Protein AF-A0A6M5Z521-F1 (afdb_monomer)

Secondary structure (DSSP, 8-state):
--S-SSSSSSS------------SSSSS--PPP-----GGGTTB-SSTTEEEEEGGGEEE-TT-S-----HHHHHHHHHHHHHH---SPEEEEEETTTTEEEEEE-HHHHHHHHHHT-SEEEEEEE-SPPPHHHHHHHHHHHHHTSTT--HHHHHHHHHHHHHHHT--HHHHHHHTT--HHHHHHHHHHTTS-HHHHHHHHTTSS-HHHHHHHTTSSSHHHHHHHHHHHHHHT--HHHHHHHHHHHHHHHHHHHHTT-EEEEEE-TTS-EEEEEESS---HHHHHHHHHHHHHHHHHHHHTT--GGGHHHHHHHHHHHHHHHHHHHTT--

Sequence (330 aa):
MSGASKLFHRVGGKISESIGGGGVQELLTTPAPAQAVTGSMVGRGRNRHAGTIDIAMVVPDPDQPRKEFTEEALNRLAESLKKRGQMQNVRVRWSAELQKWVLISGERRYRAALRAGLKTLNCEFIERELSEVEKLEDMLVENCLREDLNAVELAESYEKLIRLRGCTAKELAASLDVSPSAVTKALGLLKLPEDLRAAVAIGELPRITAYEISRLEGEDSQREMAERVKQEGLTNTQIAEAVQETRGRRNHAASKTGRRLACSLASGSSVTVAGKEELTLDAFIGALGEVLKVAKKAKADGRTLEDLPGMLKSKDKTKESRKAVTENAA

Radius of 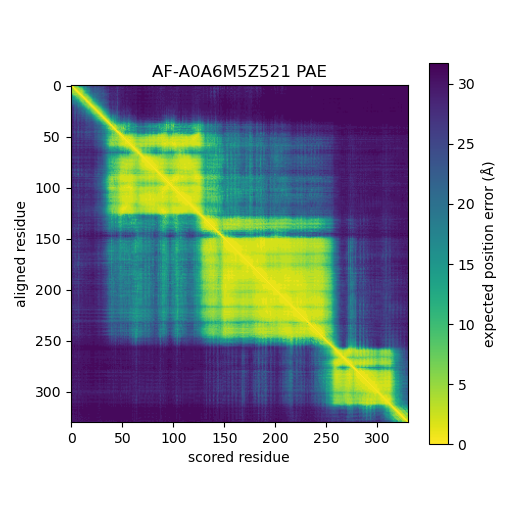gyration: 36.83 Å; Cα contacts (8 Å, |Δi|>4): 307; chains: 1; bounding box: 93×72×100 Å

Solvent-accessible surface area (backbone atoms only — not comparable to full-atom values): 19806 Å² total; per-residue (Å²): 136,78,94,76,88,81,77,89,84,78,89,84,87,84,79,95,81,77,91,76,88,84,79,94,84,80,87,86,85,71,83,71,76,81,71,77,78,49,77,84,52,66,40,53,49,98,45,80,49,38,30,49,34,53,45,88,46,50,41,81,49,90,83,55,87,80,82,84,74,58,66,69,62,38,50,54,48,11,52,46,36,67,75,69,45,82,87,69,63,30,36,29,30,71,35,81,88,76,72,30,30,35,40,76,43,49,63,68,55,55,55,13,34,59,74,46,66,50,65,59,39,54,31,32,48,44,93,61,85,70,48,74,66,53,49,52,48,52,51,48,54,59,36,71,77,36,99,76,65,42,59,54,62,53,17,53,51,51,52,50,49,31,64,76,68,72,48,50,66,59,57,50,14,61,76,68,76,44,57,47,64,57,49,52,43,30,50,30,41,74,66,39,51,70,69,59,40,51,34,35,50,76,59,78,36,51,71,69,59,45,30,49,41,32,72,51,78,57,62,67,58,28,53,53,51,53,50,47,39,70,74,69,66,59,49,73,67,56,48,49,49,53,47,49,50,56,52,49,52,49,52,52,58,63,53,61,70,33,52,70,52,74,46,77,44,96,86,75,50,71,51,74,52,71,40,72,56,87,81,42,72,66,57,52,51,50,56,51,49,52,52,50,54,52,51,55,48,36,56,74,72,72,51,60,81,83,54,48,66,60,64,58,57,58,58,54,62,61,53,57,61,54,50,66,62,59,70,75,74,116

Mean predicted aligned error: 19.95 Å

Nearest PDB structures (foldseek):
  7nfu-assembly1_A  TM=8.263E-01  e=1.155E-12  Geobacillus thermoleovorans CCB_US3_UF5
  7nfu-assembly2_B  TM=8.240E-01  e=2.031E-12  Geobacillus thermoleovorans CCB_US3_UF5
  7bnr-assembly1_A  TM=4.766E-01  e=9.289E-15  Myxococcus xanthus DK 1622
  7o0n-assembly1_B  TM=4.781E-01  e=5.597E-14  Myxococcus xanthus DK 1622
  7ng0-assembly1_A-2  TM=4.940E-01  e=1.493E-12  Geobacillus thermoleovorans CCB_US3_UF5

Foldseek 3Di:
DDDDPPDPPPDDDDDDDDPPDDDPDPDPDDDDPPDPCQLLNAQQDVDSFKGKHFLVLEDEDPPDPDPDDDPVVLQVLLVVCLVPNDPDAWEWEQDPVVSGTYTLDDVSNSSSCVVNVPRMGIYGYDDDDDDPLRSLLVVLLVVVVPPDDQLQVNLVSLVVNCVVVVDDLCVVCVVSVHDSVSNVLSVLLVLAPPVLNVCSRVPVQPSLLSSLLSLDPDRVSSVVLSVCCVVVVDDSVVSNVVSVVNVVVVVVVVVLQWDKDWDQDPVRDIDIDIDRDPDDPVNVVVVVVLLVVQVVVCVVVVHDPVCSVVSSVVVVVVVVVVVVVVVVPD

Organism: NCBI:txid2774151

InterPro domains:
  IPR003115 ParB-like, N-terminal domain [PF02195] (51-143)
  IPR003115 ParB-like, N-terminal domain [SM00470] (51-144)
  IPR004437 ParB/RepB/Spo0J partition protein [TIGR00180] (52-227)
  IPR036086 ParB/Sulfiredoxin superfamily [SSF110849] (53-146)
  IPR041468 ParB/Spo0J, HTH domain [PF17762] (147-246)
  IPR050336 Chromosome-partitioning and nucleoid occlusion protein [PTHR33375] (48-272)

Structure (mmCIF, N/CA/C/O backbone):
data_AF-A0A6M5Z521-F1
#
_entry.id   AF-A0A6M5Z521-F1
#
loop_
_atom_site.group_PDB
_atom_site.id
_atom_site.type_symbol
_atom_site.label_atom_id
_atom_site.label_alt_id
_atom_site.label_comp_id
_atom_site.label_asym_id
_atom_site.label_entity_id
_atom_site.label_seq_id
_atom_site.pdbx_PDB_ins_code
_atom_site.Cartn_x
_atom_site.Cartn_y
_atom_site.Cartn_z
_atom_site.occupancy
_atom_site.B_iso_or_equiv
_atom_site.auth_seq_id
_atom_site.auth_comp_id
_atom_site.auth_asym_id
_atom_site.auth_atom_id
_atom_site.pdbx_PDB_model_num
ATOM 1 N N . MET A 1 1 ? 22.223 48.590 -15.124 1.00 39.50 1 MET A N 1
ATOM 2 C CA . MET A 1 1 ? 22.516 47.197 -15.526 1.00 39.50 1 MET A CA 1
ATOM 3 C C . MET A 1 1 ? 22.940 46.407 -14.301 1.00 39.50 1 MET A C 1
ATOM 5 O O . MET A 1 1 ? 23.699 46.913 -13.486 1.00 39.50 1 MET A O 1
ATOM 9 N N . SER A 1 2 ? 22.315 45.244 -14.133 1.00 36.81 2 SER A N 1
ATOM 10 C CA . SER A 1 2 ? 22.169 44.483 -12.891 1.00 36.81 2 SER A CA 1
ATOM 11 C C . SER A 1 2 ? 23.414 43.670 -12.516 1.00 36.81 2 SER A C 1
ATOM 13 O O . SER A 1 2 ? 23.972 42.984 -13.365 1.00 36.81 2 SER A O 1
ATOM 15 N N . GLY A 1 3 ? 23.819 43.756 -11.243 1.00 37.50 3 GLY A N 1
ATOM 16 C CA . GLY A 1 3 ? 24.023 42.644 -10.293 1.00 37.50 3 GLY A CA 1
ATOM 17 C C . GLY A 1 3 ? 24.919 41.431 -10.595 1.00 37.50 3 GLY A C 1
ATOM 18 O O . GLY A 1 3 ? 25.266 40.730 -9.651 1.00 37.50 3 GLY A O 1
ATOM 19 N N . ALA A 1 4 ? 25.332 41.159 -11.832 1.00 35.94 4 ALA A N 1
ATOM 20 C CA . ALA A 1 4 ? 25.938 39.876 -12.214 1.00 35.94 4 ALA A CA 1
ATOM 21 C C . ALA A 1 4 ? 27.469 39.912 -12.414 1.00 35.94 4 ALA A C 1
ATOM 23 O O . ALA A 1 4 ? 28.066 38.904 -12.773 1.00 35.94 4 ALA A O 1
ATOM 24 N N . SER A 1 5 ? 28.132 41.045 -12.151 1.00 36.66 5 SER A N 1
ATOM 25 C CA . SER A 1 5 ? 29.567 41.234 -12.439 1.00 36.66 5 SER A CA 1
ATOM 26 C C . SER A 1 5 ? 30.501 41.116 -11.218 1.00 36.66 5 SER A C 1
ATOM 28 O O . SER A 1 5 ? 31.639 41.576 -11.277 1.00 36.66 5 SER A O 1
ATOM 30 N N . LYS A 1 6 ? 30.052 40.530 -10.093 1.00 40.06 6 LYS A N 1
ATOM 31 C CA . LYS A 1 6 ? 30.804 40.527 -8.812 1.00 40.06 6 LYS A CA 1
ATOM 32 C C . LYS A 1 6 ? 31.194 39.166 -8.215 1.00 40.06 6 LYS A C 1
ATOM 34 O O . LYS A 1 6 ? 31.612 39.131 -7.063 1.00 40.06 6 LYS A O 1
ATOM 39 N N . LEU A 1 7 ? 31.152 38.060 -8.961 1.00 32.25 7 LEU A N 1
ATOM 40 C CA . LEU A 1 7 ? 31.540 36.741 -8.414 1.00 32.25 7 LEU A CA 1
ATOM 41 C C . LEU A 1 7 ? 32.640 35.988 -9.182 1.00 32.25 7 LEU A C 1
ATOM 43 O O . LEU A 1 7 ? 33.002 34.891 -8.779 1.00 32.25 7 LEU A O 1
ATOM 47 N N . PHE A 1 8 ? 33.255 36.601 -10.199 1.00 32.66 8 PHE A N 1
ATOM 48 C CA . PHE A 1 8 ? 34.362 35.997 -10.965 1.00 32.66 8 PHE A CA 1
ATOM 49 C C . PHE A 1 8 ? 35.779 36.420 -10.526 1.00 32.66 8 PHE A C 1
ATOM 51 O O . PHE A 1 8 ? 36.755 36.023 -11.151 1.00 32.66 8 PHE A O 1
ATOM 58 N N . HIS A 1 9 ? 35.929 37.177 -9.434 1.00 38.94 9 HIS A N 1
ATOM 59 C CA . HIS A 1 9 ? 37.230 37.704 -8.988 1.00 38.94 9 HIS A CA 1
ATOM 60 C C . HIS A 1 9 ? 37.509 37.436 -7.503 1.00 38.94 9 HIS A C 1
ATOM 62 O O . HIS A 1 9 ? 37.644 38.367 -6.719 1.00 38.94 9 HIS A O 1
ATOM 68 N N . ARG A 1 10 ? 37.551 36.158 -7.103 1.00 36.94 10 ARG A N 1
ATOM 69 C CA . ARG A 1 10 ? 38.113 35.648 -5.830 1.00 36.94 10 ARG A CA 1
ATOM 70 C C . ARG A 1 10 ? 37.945 34.124 -5.865 1.00 36.94 10 ARG A C 1
ATOM 72 O O . ARG A 1 10 ? 36.906 33.627 -5.468 1.00 36.94 10 ARG A O 1
ATOM 79 N N . VAL A 1 11 ? 38.803 33.336 -6.500 1.00 33.34 11 VAL A N 1
ATOM 80 C CA . VAL A 1 11 ? 40.144 32.978 -6.033 1.00 33.34 11 VAL A CA 1
ATOM 81 C C . VAL A 1 11 ? 40.913 32.453 -7.251 1.00 33.34 11 VAL A C 1
ATOM 83 O O . VAL A 1 11 ? 40.848 31.279 -7.595 1.00 33.34 11 VAL A O 1
ATOM 86 N N . GLY A 1 12 ? 41.611 33.354 -7.932 1.00 35.47 12 GLY A N 1
ATOM 87 C CA . GLY A 1 12 ? 42.725 33.028 -8.809 1.00 35.47 12 GLY A CA 1
ATOM 88 C C . GLY A 1 12 ? 43.934 33.757 -8.247 1.00 35.47 12 GLY A C 1
ATOM 89 O O . GLY A 1 12 ? 43.903 34.980 -8.131 1.00 35.47 12 GLY A O 1
ATOM 90 N N . GLY A 1 13 ? 44.956 33.007 -7.845 1.00 31.66 13 GLY A N 1
ATOM 91 C CA . GLY A 1 13 ? 46.233 33.566 -7.423 1.00 31.66 13 GLY A CA 1
ATOM 92 C C . GLY A 1 13 ? 46.708 33.021 -6.089 1.00 31.66 13 GLY A C 1
ATOM 93 O O . GLY A 1 13 ? 46.514 33.654 -5.055 1.00 31.66 13 GLY A O 1
ATOM 94 N N . LYS A 1 14 ? 47.392 31.878 -6.138 1.00 33.78 14 LYS A N 1
ATOM 95 C CA . LYS A 1 14 ? 48.697 31.730 -5.496 1.00 33.78 14 LYS A CA 1
ATOM 96 C C . LYS A 1 14 ? 49.444 30.543 -6.113 1.00 33.78 14 LYS A C 1
ATOM 98 O O . LYS A 1 14 ? 48.929 29.435 -6.165 1.00 33.78 14 LYS A O 1
ATOM 103 N N . ILE A 1 15 ? 50.663 30.871 -6.536 1.00 34.47 15 ILE A N 1
ATOM 104 C CA . ILE A 1 15 ? 51.882 30.059 -6.600 1.00 34.47 15 ILE A CA 1
ATOM 105 C C . ILE A 1 15 ? 52.029 29.010 -7.711 1.00 34.47 15 ILE A C 1
ATOM 107 O O . ILE A 1 15 ? 51.898 27.806 -7.538 1.00 34.47 15 ILE A O 1
ATOM 111 N N . SER A 1 16 ? 52.464 29.530 -8.857 1.00 34.66 16 SER A N 1
ATOM 112 C CA . SER A 1 16 ? 53.566 28.969 -9.633 1.00 34.66 16 SER A CA 1
ATOM 113 C C . SER A 1 16 ? 54.848 28.885 -8.785 1.00 34.66 16 SER A C 1
ATOM 115 O O . SER A 1 16 ? 55.506 29.902 -8.588 1.00 34.66 16 SER A O 1
ATOM 117 N N . GLU A 1 17 ? 55.205 27.694 -8.311 1.00 36.66 17 GLU A N 1
ATOM 118 C CA . GLU A 1 17 ? 56.557 27.338 -7.848 1.00 36.66 17 GLU A CA 1
ATOM 119 C C . GLU A 1 17 ? 56.738 25.816 -7.960 1.00 36.66 17 GLU A C 1
ATOM 121 O O . GLU A 1 17 ? 56.425 25.057 -7.049 1.00 36.66 17 GLU A O 1
ATOM 126 N N . SER A 1 18 ? 57.169 25.359 -9.137 1.00 35.66 18 SER A N 1
ATOM 127 C CA . SER A 1 18 ? 58.005 24.162 -9.341 1.00 35.66 18 SER A CA 1
ATOM 128 C C . SER A 1 18 ? 58.073 23.864 -10.830 1.00 35.66 18 SER A C 1
ATOM 130 O O . SER A 1 18 ? 57.402 22.982 -11.362 1.00 35.66 18 SER A O 1
ATOM 132 N N . ILE A 1 19 ? 58.911 24.636 -11.516 1.00 38.84 19 ILE A N 1
ATOM 133 C CA . ILE A 1 19 ? 59.543 24.162 -12.739 1.00 38.84 19 ILE A CA 1
ATOM 134 C C . ILE A 1 19 ? 60.606 23.159 -12.282 1.00 38.84 19 ILE A C 1
ATOM 136 O O . ILE A 1 19 ? 61.678 23.543 -11.825 1.00 38.84 19 ILE A O 1
ATOM 140 N N . GLY A 1 20 ? 60.277 21.874 -12.368 1.00 32.50 20 GLY A N 1
ATOM 141 C CA . GLY A 1 20 ? 61.244 20.786 -12.434 1.00 32.50 20 GLY A CA 1
ATOM 142 C C . GLY A 1 20 ? 61.239 20.271 -13.864 1.00 32.50 20 GLY A C 1
ATOM 143 O O . GLY A 1 20 ? 60.346 19.522 -14.248 1.00 32.50 20 GLY A O 1
ATOM 144 N N . GLY A 1 21 ? 62.175 20.761 -14.675 1.00 40.53 21 GLY A N 1
ATOM 145 C CA . GLY A 1 21 ? 62.356 20.322 -16.051 1.00 40.53 21 GLY A CA 1
ATOM 146 C C . GLY A 1 21 ? 62.830 18.872 -16.123 1.00 40.53 21 GLY A C 1
ATOM 147 O O . GLY A 1 21 ? 63.694 18.454 -15.357 1.00 40.53 21 GLY A O 1
ATOM 148 N N . GLY A 1 22 ? 62.283 18.129 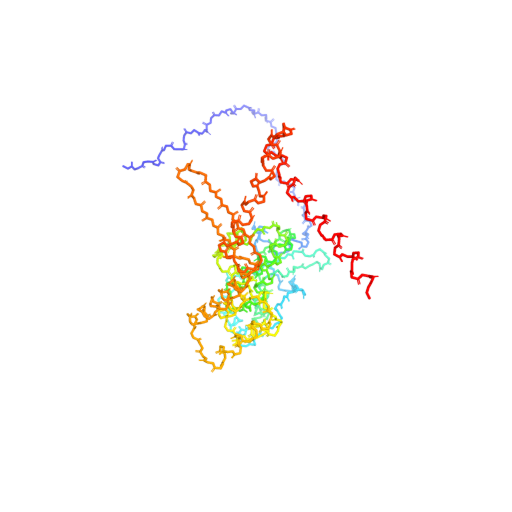-17.082 1.00 33.34 22 GLY A N 1
ATOM 149 C CA . GLY A 1 22 ? 62.764 16.804 -17.462 1.00 33.34 22 GLY A CA 1
ATOM 150 C C . GLY A 1 22 ? 61.655 15.943 -18.054 1.00 33.34 22 GLY A C 1
ATOM 151 O O . GLY A 1 22 ? 60.809 15.451 -17.320 1.00 33.34 22 GLY A O 1
ATOM 152 N N . GLY A 1 23 ? 61.679 15.743 -19.377 1.00 33.19 23 GLY A N 1
ATOM 153 C CA . GLY A 1 23 ? 60.946 14.647 -20.023 1.00 33.19 23 GLY A CA 1
ATOM 154 C C . GLY A 1 23 ? 59.744 15.038 -20.884 1.00 33.19 23 GLY A C 1
ATOM 155 O O . GLY A 1 23 ? 58.666 14.485 -20.712 1.00 33.19 23 GLY A O 1
ATOM 156 N N . VAL A 1 24 ? 59.913 15.943 -21.856 1.00 36.66 24 VAL A N 1
ATOM 157 C CA . VAL A 1 24 ? 58.880 16.203 -22.888 1.00 36.66 24 VAL A CA 1
ATOM 158 C C . VAL A 1 24 ? 59.031 15.312 -24.135 1.00 36.66 24 VAL A C 1
ATOM 160 O O . VAL A 1 24 ? 58.395 15.566 -25.150 1.00 36.66 24 VAL A O 1
ATOM 163 N N . GLN A 1 25 ? 59.830 14.241 -24.081 1.00 37.53 25 GLN A N 1
ATOM 164 C CA . GLN A 1 25 ? 60.112 13.391 -25.249 1.00 37.53 25 GLN A CA 1
ATOM 165 C C . GLN A 1 25 ? 59.785 11.902 -25.035 1.00 37.53 25 GLN A C 1
ATOM 167 O O . GLN A 1 25 ? 60.419 11.049 -25.643 1.00 37.53 25 GLN A O 1
ATOM 172 N N . GLU A 1 26 ? 58.796 11.563 -24.198 1.00 35.47 26 GLU A N 1
ATOM 173 C CA . GLU A 1 26 ? 58.400 10.154 -23.993 1.00 35.47 26 GLU A CA 1
ATOM 174 C C . GLU A 1 26 ? 56.893 9.958 -23.723 1.00 35.47 26 GLU A C 1
ATOM 176 O O . GLU A 1 26 ? 56.483 9.115 -22.936 1.00 35.47 26 GLU A O 1
ATOM 181 N N . LEU A 1 27 ? 56.030 10.746 -24.378 1.00 34.75 27 LEU A N 1
ATOM 182 C CA . LEU A 1 27 ? 54.564 10.639 -24.228 1.00 34.75 27 LEU A CA 1
ATOM 183 C C . LEU A 1 27 ? 53.801 10.364 -25.533 1.00 34.75 27 LEU A C 1
ATOM 185 O O . LEU A 1 27 ? 52.578 10.469 -25.560 1.00 34.75 27 LEU A O 1
ATOM 189 N N . LEU A 1 28 ? 54.489 9.989 -26.618 1.00 40.56 28 LEU A N 1
ATOM 190 C CA . LEU A 1 28 ? 53.844 9.780 -27.924 1.00 40.56 28 LEU A CA 1
ATOM 191 C C . LEU A 1 28 ? 53.962 8.376 -28.523 1.00 40.56 28 LEU A C 1
ATOM 193 O O . LEU A 1 28 ? 53.523 8.185 -29.652 1.00 40.56 28 LEU A O 1
ATOM 197 N N . THR A 1 29 ? 54.460 7.372 -27.794 1.00 43.16 29 THR A N 1
ATOM 198 C CA . THR A 1 29 ? 54.406 5.990 -28.306 1.00 43.16 29 THR A CA 1
ATOM 199 C C . THR A 1 29 ? 54.277 4.952 -27.197 1.00 43.16 29 THR A C 1
ATOM 201 O O . THR A 1 29 ? 55.198 4.202 -26.905 1.00 43.16 29 THR A O 1
ATOM 204 N N . THR A 1 30 ? 53.100 4.864 -26.589 1.00 35.53 30 THR A N 1
ATOM 205 C CA . THR A 1 30 ? 52.636 3.600 -26.006 1.00 35.53 30 THR A CA 1
ATOM 206 C C . THR A 1 30 ? 51.186 3.409 -26.436 1.00 35.53 30 THR A C 1
ATOM 208 O O . THR A 1 30 ? 50.348 4.253 -26.113 1.00 35.53 30 THR A O 1
ATOM 211 N N . PRO A 1 31 ? 50.840 2.351 -27.195 1.00 39.50 31 PRO A N 1
ATOM 212 C CA . PRO A 1 31 ? 49.442 1.976 -27.295 1.00 39.50 31 PRO A CA 1
ATOM 213 C C . PRO A 1 31 ? 48.991 1.641 -25.873 1.00 39.50 31 PRO A C 1
ATOM 215 O O . PRO A 1 31 ? 49.571 0.773 -25.218 1.00 39.50 31 PRO A O 1
ATOM 218 N N . ALA A 1 32 ? 47.996 2.379 -25.376 1.00 36.94 32 ALA A N 1
ATOM 219 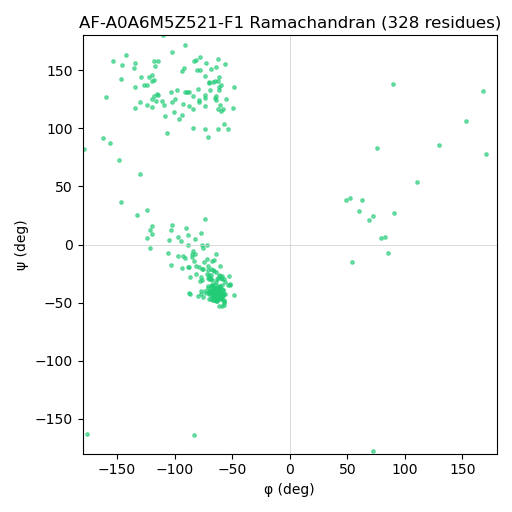C CA . ALA A 1 32 ? 47.323 2.035 -24.134 1.00 36.94 32 ALA A CA 1
ATOM 220 C C . ALA A 1 32 ? 46.954 0.544 -24.197 1.00 36.94 32 ALA A C 1
ATOM 222 O O . ALA A 1 32 ? 46.482 0.097 -25.251 1.00 36.94 32 ALA A O 1
ATOM 223 N N . PRO A 1 33 ? 47.178 -0.240 -23.128 1.00 36.84 33 PRO A N 1
ATOM 224 C CA . PRO A 1 33 ? 46.787 -1.638 -23.138 1.00 36.84 33 PRO A CA 1
ATOM 225 C C . PRO A 1 33 ? 45.300 -1.676 -23.471 1.00 36.84 33 PRO A C 1
ATOM 227 O O . PRO A 1 33 ? 44.510 -0.978 -22.830 1.00 36.84 33 PRO A O 1
ATOM 230 N N . ALA A 1 34 ? 44.938 -2.425 -24.514 1.00 41.53 34 ALA A N 1
ATOM 231 C CA . ALA A 1 34 ? 43.554 -2.703 -24.847 1.00 41.53 34 ALA A CA 1
ATOM 232 C C . ALA A 1 34 ? 42.900 -3.268 -23.585 1.00 41.53 34 ALA A C 1
ATOM 234 O O . ALA A 1 34 ? 43.119 -4.424 -23.223 1.00 41.53 34 ALA A O 1
ATOM 235 N N . GLN A 1 35 ? 42.178 -2.414 -22.857 1.00 40.41 35 GLN A N 1
ATOM 236 C CA . GLN A 1 35 ? 41.397 -2.835 -21.711 1.00 40.41 35 GLN A CA 1
ATOM 237 C C . GLN A 1 35 ? 40.436 -3.880 -22.257 1.00 40.41 35 GLN A C 1
ATOM 239 O O . GLN A 1 35 ? 39.650 -3.580 -23.157 1.00 40.41 35 GLN A O 1
ATOM 244 N N . ALA A 1 36 ? 40.569 -5.119 -21.782 1.00 38.28 36 ALA A N 1
ATOM 245 C CA . ALA A 1 36 ? 39.635 -6.177 -22.109 1.00 38.28 36 ALA A CA 1
ATOM 246 C C . ALA A 1 36 ? 38.233 -5.618 -21.861 1.00 38.28 36 ALA A C 1
ATOM 248 O O . ALA A 1 36 ? 37.929 -5.197 -20.744 1.00 38.28 36 ALA A O 1
ATOM 249 N N . VAL A 1 37 ? 37.426 -5.528 -22.920 1.00 44.59 37 VAL A N 1
ATOM 250 C CA . VAL A 1 37 ? 36.045 -5.063 -22.824 1.00 44.59 37 VAL A CA 1
ATOM 251 C C . VAL A 1 37 ? 35.348 -6.068 -21.919 1.00 44.59 37 VAL A C 1
ATOM 253 O O . VAL A 1 37 ? 35.027 -7.178 -22.339 1.00 44.59 37 VAL A O 1
ATOM 256 N N . THR A 1 38 ? 35.190 -5.731 -20.643 1.00 57.75 38 THR A N 1
ATOM 257 C CA . THR A 1 38 ? 34.373 -6.533 -19.742 1.00 57.75 38 THR A CA 1
ATOM 258 C C . THR A 1 38 ? 32.957 -6.520 -20.311 1.00 57.75 38 THR A C 1
ATOM 260 O O . THR A 1 38 ? 32.529 -5.511 -20.872 1.00 57.75 38 THR A O 1
ATOM 263 N N . GLY A 1 39 ? 32.208 -7.622 -20.212 1.00 60.91 39 GLY A N 1
ATOM 264 C CA . GLY A 1 39 ? 30.863 -7.692 -20.803 1.00 60.91 39 GLY A CA 1
ATOM 265 C C . GLY A 1 39 ? 29.943 -6.531 -20.374 1.00 60.91 39 GLY A C 1
ATOM 266 O O . GLY A 1 39 ? 29.129 -6.056 -21.162 1.00 60.91 39 GLY A O 1
ATOM 267 N N . SER A 1 40 ? 30.177 -5.960 -19.184 1.00 60.69 40 SER A N 1
ATOM 268 C CA . SER A 1 40 ? 29.488 -4.771 -18.664 1.00 60.69 40 SER A CA 1
ATOM 269 C C . SER A 1 40 ? 29.751 -3.464 -19.429 1.00 60.69 40 SER A C 1
ATOM 271 O O . SER A 1 40 ? 29.020 -2.493 -19.230 1.00 60.69 40 SER A O 1
ATOM 273 N N . MET A 1 41 ? 30.759 -3.410 -20.303 1.00 63.25 41 MET A N 1
ATOM 274 C CA . MET A 1 41 ? 31.071 -2.266 -21.168 1.00 63.25 41 MET A CA 1
ATOM 275 C C . MET A 1 41 ? 30.416 -2.358 -22.555 1.00 63.25 41 MET A C 1
ATOM 277 O O . MET A 1 41 ? 30.419 -1.370 -23.293 1.00 63.25 41 MET A O 1
ATOM 281 N N . VAL A 1 42 ? 29.826 -3.503 -22.919 1.00 66.81 42 VAL A N 1
ATOM 282 C CA . VAL A 1 42 ? 29.198 -3.711 -24.233 1.00 66.81 42 VAL A CA 1
ATOM 283 C C . VAL A 1 42 ? 28.020 -2.747 -24.419 1.00 66.81 42 VAL A C 1
ATOM 285 O O . VAL A 1 42 ? 27.037 -2.803 -23.682 1.00 66.81 42 VAL A O 1
ATOM 288 N N . GLY A 1 43 ? 28.136 -1.861 -25.418 1.00 60.47 43 GLY A N 1
ATOM 289 C CA . GLY A 1 43 ? 27.129 -0.864 -25.814 1.00 60.47 43 GLY A CA 1
ATOM 290 C C . GLY A 1 43 ? 27.053 0.403 -24.952 1.00 60.47 43 GLY A C 1
ATOM 291 O O . GLY A 1 43 ? 26.195 1.260 -25.186 1.00 60.47 43 GLY A O 1
ATOM 292 N N . ARG A 1 44 ? 27.965 0.577 -23.984 1.00 65.31 44 ARG A N 1
ATOM 293 C CA . ARG A 1 44 ? 28.111 1.850 -23.262 1.00 65.31 44 ARG A CA 1
ATOM 294 C C . ARG A 1 44 ? 28.772 2.903 -24.159 1.00 65.31 44 ARG A C 1
ATOM 296 O O . ARG A 1 44 ? 29.815 2.652 -24.756 1.00 65.31 44 ARG A O 1
ATOM 303 N N . GLY A 1 45 ? 28.158 4.084 -24.261 1.00 61.25 45 GLY A N 1
ATOM 304 C CA . GLY A 1 45 ? 28.731 5.237 -24.966 1.00 61.25 45 GLY A CA 1
ATOM 305 C C . GLY A 1 45 ? 29.710 6.031 -24.089 1.00 61.25 45 GLY A C 1
ATOM 306 O O . GLY A 1 45 ? 30.123 5.585 -23.022 1.00 61.25 45 GLY A O 1
ATOM 307 N N . ARG A 1 46 ? 30.048 7.268 -24.494 1.00 54.78 46 ARG A N 1
ATOM 308 C CA . ARG A 1 46 ? 30.830 8.204 -23.649 1.00 54.78 46 ARG A CA 1
ATOM 309 C C . ARG A 1 46 ? 30.139 8.519 -22.313 1.00 54.78 46 ARG A C 1
ATOM 311 O O . ARG A 1 46 ? 30.817 8.836 -21.340 1.00 54.78 46 ARG A O 1
ATOM 318 N N . ASN A 1 47 ? 28.809 8.425 -22.266 1.00 61.94 47 ASN A N 1
ATOM 319 C CA . ASN A 1 47 ? 28.045 8.471 -21.026 1.00 61.94 47 ASN A CA 1
ATOM 320 C C . ASN A 1 47 ? 27.939 7.053 -20.446 1.00 61.94 47 ASN A C 1
ATOM 322 O O . ASN A 1 47 ? 27.372 6.165 -21.074 1.00 61.94 47 ASN A O 1
ATOM 326 N N . ARG A 1 48 ? 28.464 6.842 -19.236 1.00 66.19 48 ARG A N 1
ATOM 327 C CA . ARG A 1 48 ? 28.448 5.526 -18.574 1.00 66.19 48 ARG A CA 1
ATOM 328 C C . ARG A 1 48 ? 27.040 5.047 -18.203 1.00 66.19 48 ARG A C 1
ATOM 330 O O . ARG A 1 48 ? 26.832 3.844 -18.091 1.00 66.19 48 ARG A O 1
ATOM 337 N N . HIS A 1 49 ? 26.088 5.972 -18.090 1.00 74.94 49 HIS A N 1
ATOM 338 C CA . HIS A 1 49 ? 24.718 5.709 -17.651 1.00 74.94 49 HIS A CA 1
ATOM 339 C C . HIS A 1 49 ? 23.730 5.536 -18.806 1.00 74.94 49 HIS A C 1
ATOM 341 O O . HIS A 1 49 ? 22.603 5.128 -18.567 1.00 74.94 49 HIS A O 1
ATOM 347 N N . ALA A 1 50 ? 24.110 5.829 -20.055 1.00 83.44 50 ALA A N 1
ATOM 348 C CA . ALA A 1 50 ? 23.214 5.677 -21.198 1.00 83.44 50 ALA A CA 1
ATOM 349 C C . ALA A 1 50 ? 23.960 5.273 -22.471 1.00 83.44 50 ALA A C 1
ATOM 351 O O . ALA A 1 50 ? 25.060 5.751 -22.750 1.00 83.44 50 ALA A O 1
ATOM 352 N N . GLY A 1 51 ? 23.347 4.414 -23.276 1.00 88.38 51 GLY A N 1
ATOM 353 C CA . GLY A 1 51 ? 23.941 3.946 -24.523 1.00 88.38 51 GLY A CA 1
ATOM 354 C C . GLY A 1 51 ? 23.014 3.039 -25.307 1.00 88.38 51 GLY A C 1
ATOM 355 O O . GLY A 1 51 ? 21.807 3.019 -25.080 1.00 88.38 51 GLY A O 1
ATOM 356 N N . THR A 1 52 ? 23.590 2.311 -26.253 1.00 89.25 52 THR A N 1
ATOM 357 C CA . THR A 1 52 ? 22.840 1.529 -27.228 1.00 89.25 52 THR A CA 1
ATOM 358 C C . THR A 1 52 ? 23.402 0.118 -27.251 1.00 89.25 52 THR A C 1
ATOM 360 O O . THR A 1 52 ? 24.590 -0.069 -27.504 1.00 89.25 52 THR A O 1
ATOM 363 N N . ILE A 1 53 ? 22.556 -0.874 -26.989 1.00 90.00 53 ILE A N 1
ATOM 364 C CA . ILE A 1 53 ? 22.940 -2.293 -26.966 1.00 90.00 53 ILE A CA 1
ATOM 365 C C . ILE A 1 53 ? 22.193 -3.074 -28.037 1.00 90.00 53 ILE A C 1
ATOM 367 O O . ILE A 1 53 ? 21.092 -2.697 -28.437 1.00 90.00 53 ILE A O 1
ATOM 371 N N . ASP A 1 54 ? 22.795 -4.171 -28.494 1.00 91.06 54 ASP A N 1
ATOM 372 C CA . ASP A 1 54 ? 22.098 -5.154 -29.319 1.00 91.06 54 ASP A CA 1
ATOM 373 C C . ASP A 1 54 ? 20.933 -5.746 -28.516 1.00 91.06 54 ASP A C 1
ATOM 375 O O . ASP A 1 54 ? 21.094 -6.124 -27.351 1.00 91.06 54 ASP A O 1
ATOM 379 N N . ILE A 1 55 ? 19.755 -5.822 -29.131 1.00 91.88 55 ILE A N 1
ATOM 380 C CA . ILE A 1 55 ? 18.562 -6.366 -28.482 1.00 91.88 55 ILE A CA 1
ATOM 381 C C . ILE A 1 55 ? 18.751 -7.832 -28.057 1.00 91.88 55 ILE A C 1
ATOM 383 O O . ILE A 1 55 ? 18.164 -8.255 -27.064 1.00 91.88 55 ILE A O 1
ATOM 387 N N . ALA A 1 56 ? 19.620 -8.588 -28.741 1.00 89.12 56 ALA A N 1
ATOM 388 C CA . ALA A 1 56 ? 19.968 -9.970 -28.404 1.00 89.12 56 ALA A CA 1
ATOM 389 C C . ALA A 1 56 ? 20.770 -10.100 -27.093 1.00 89.12 56 ALA A C 1
ATOM 391 O O . ALA A 1 56 ? 20.791 -11.170 -26.471 1.00 89.12 56 ALA A O 1
ATOM 392 N N . MET A 1 57 ? 21.409 -9.008 -26.658 1.00 89.19 57 MET A N 1
ATOM 393 C CA . MET A 1 57 ? 22.115 -8.924 -25.378 1.00 89.19 57 MET A CA 1
ATOM 394 C C . MET A 1 57 ? 21.182 -8.595 -24.210 1.00 89.19 57 MET A C 1
ATOM 396 O O . MET A 1 57 ? 21.640 -8.609 -23.068 1.00 89.19 57 MET A O 1
ATOM 400 N N . VAL A 1 58 ? 19.901 -8.315 -24.470 1.00 90.50 58 VAL A N 1
ATOM 401 C CA . VAL A 1 58 ? 18.900 -7.991 -23.449 1.00 90.50 58 VAL A CA 1
ATOM 402 C C . VAL A 1 58 ? 17.997 -9.186 -23.188 1.00 90.50 58 VAL A C 1
ATOM 404 O O . VAL A 1 58 ? 17.446 -9.772 -24.120 1.00 90.50 58 VAL A O 1
ATOM 407 N N . VAL A 1 59 ? 17.809 -9.518 -21.914 1.00 89.75 59 VAL A N 1
ATOM 408 C CA . VAL A 1 59 ? 16.858 -10.532 -21.451 1.00 89.75 59 VAL A CA 1
ATOM 409 C C . VAL A 1 59 ? 15.829 -9.905 -20.509 1.00 89.75 59 VAL A C 1
ATOM 411 O O . VAL A 1 59 ? 16.194 -9.040 -19.709 1.00 89.75 59 VAL A O 1
ATOM 414 N N . PRO A 1 60 ? 14.550 -10.303 -20.591 1.00 85.94 60 PRO A N 1
ATOM 415 C CA . PRO A 1 60 ? 13.536 -9.860 -19.643 1.00 85.94 60 PRO A CA 1
ATOM 416 C C . PRO A 1 60 ? 13.804 -10.446 -18.251 1.00 85.94 60 PRO A C 1
ATOM 418 O O . PRO A 1 60 ? 14.366 -11.535 -18.124 1.00 85.94 60 PRO A O 1
ATOM 421 N N . ASP A 1 61 ? 13.392 -9.727 -17.210 1.00 80.88 61 ASP A N 1
ATOM 422 C CA . ASP A 1 61 ? 13.442 -10.220 -15.833 1.00 80.88 61 ASP A CA 1
ATOM 423 C C . ASP A 1 61 ? 12.252 -11.183 -15.580 1.00 80.88 61 ASP A C 1
ATOM 425 O O . ASP A 1 61 ? 11.100 -10.801 -15.822 1.00 80.88 61 ASP A O 1
ATOM 429 N N . PRO A 1 62 ? 12.497 -12.446 -15.167 1.00 69.69 62 PRO A N 1
ATOM 430 C CA . PRO A 1 62 ? 11.447 -13.452 -14.971 1.00 69.69 62 PRO A CA 1
ATOM 431 C C . PRO A 1 62 ? 10.450 -13.102 -13.856 1.00 69.69 62 PRO A C 1
ATOM 433 O O . PRO A 1 62 ? 9.300 -13.563 -13.910 1.00 69.69 62 PRO A O 1
ATOM 436 N N . ASP A 1 63 ? 10.865 -12.262 -12.903 1.00 67.50 63 ASP A N 1
ATOM 437 C CA . ASP A 1 63 ? 10.081 -11.863 -11.730 1.00 67.50 63 ASP A CA 1
ATOM 438 C C . ASP A 1 63 ? 9.204 -10.629 -11.997 1.00 67.50 63 ASP A C 1
ATOM 440 O O . ASP A 1 63 ? 8.580 -10.079 -11.089 1.00 67.50 63 ASP A O 1
ATOM 444 N N . GLN A 1 64 ? 9.118 -10.185 -13.257 1.00 66.81 64 GLN A N 1
ATOM 445 C CA . GLN A 1 64 ? 8.267 -9.061 -13.631 1.00 66.81 64 GLN A CA 1
ATOM 446 C C . GLN A 1 64 ? 6.782 -9.405 -13.414 1.00 66.81 64 GLN A C 1
ATOM 448 O O . GLN A 1 64 ? 6.284 -10.390 -13.975 1.00 66.81 64 GLN A O 1
ATOM 453 N N . PRO A 1 65 ? 6.043 -8.573 -12.657 1.00 53.16 65 PRO A N 1
ATOM 454 C CA . PRO A 1 65 ? 4.660 -8.859 -12.285 1.00 53.16 65 PRO A CA 1
ATOM 455 C C . PRO A 1 65 ? 3.692 -8.795 -13.475 1.00 53.16 65 PRO A C 1
ATOM 457 O O . PRO A 1 65 ? 2.711 -9.533 -13.509 1.00 53.16 65 PRO A O 1
ATOM 460 N N . ARG A 1 66 ? 3.970 -7.975 -14.502 1.00 61.69 66 ARG A N 1
ATOM 461 C CA . ARG A 1 66 ? 3.107 -7.865 -15.691 1.00 61.69 66 ARG A CA 1
ATOM 462 C C . ARG A 1 66 ? 3.601 -8.744 -16.836 1.00 61.69 66 ARG A C 1
ATOM 464 O O . ARG A 1 66 ? 4.562 -8.402 -17.524 1.00 61.69 66 ARG A O 1
ATOM 471 N N . LYS A 1 67 ? 2.876 -9.833 -17.101 1.00 61.31 67 LYS A N 1
ATOM 472 C CA . LYS A 1 67 ? 3.133 -10.738 -18.240 1.00 61.31 67 LYS A CA 1
ATOM 473 C C . LYS A 1 67 ? 2.151 -10.553 -19.401 1.00 61.31 67 LYS A C 1
ATOM 475 O O . LYS A 1 67 ? 2.474 -10.932 -20.529 1.00 61.31 67 LYS A O 1
ATOM 480 N N . GLU A 1 68 ? 1.013 -9.905 -19.151 1.00 62.94 68 GLU A N 1
ATOM 481 C CA . GLU A 1 68 ? -0.068 -9.735 -20.124 1.00 62.94 68 GLU A CA 1
ATOM 482 C C . GLU A 1 68 ? -0.077 -8.330 -20.749 1.00 62.94 68 GLU A C 1
ATOM 484 O O . GLU A 1 68 ? -0.152 -7.294 -20.076 1.00 62.94 68 GLU A O 1
ATOM 489 N N . PHE A 1 69 ? 0.008 -8.302 -22.078 1.00 74.75 69 PHE A N 1
ATOM 490 C CA . PHE A 1 69 ? -0.099 -7.106 -22.907 1.00 74.75 69 PHE A CA 1
ATOM 491 C C . PHE A 1 69 ? -1.017 -7.428 -24.082 1.00 74.75 69 PHE A C 1
ATOM 493 O O . PHE A 1 69 ? -0.851 -8.471 -24.711 1.00 74.75 69 PHE A O 1
ATOM 500 N N . THR A 1 70 ? -1.945 -6.532 -24.415 1.00 78.94 70 THR A N 1
ATOM 501 C CA . THR A 1 70 ? -2.802 -6.737 -25.586 1.00 78.94 70 THR A CA 1
ATOM 502 C C . THR A 1 70 ? -2.001 -6.592 -26.878 1.00 78.94 70 THR A C 1
ATOM 504 O O . THR A 1 70 ? -1.145 -5.706 -27.019 1.00 78.94 70 THR A O 1
ATOM 507 N N . GLU A 1 71 ? -2.290 -7.466 -27.839 1.00 81.12 71 GLU A N 1
ATOM 508 C CA . GLU A 1 71 ? -1.630 -7.487 -29.144 1.00 81.12 71 GLU A CA 1
ATOM 509 C C . GLU A 1 71 ? -1.781 -6.143 -29.875 1.00 81.12 71 GLU A C 1
ATOM 511 O O . GLU A 1 71 ? -0.808 -5.632 -30.439 1.00 81.12 71 GLU A O 1
ATOM 516 N N . GLU A 1 72 ? -2.950 -5.492 -29.794 1.00 77.50 72 GLU A N 1
ATOM 517 C CA . GLU A 1 72 ? -3.165 -4.204 -30.462 1.00 77.50 72 GLU A CA 1
ATOM 518 C C . GLU A 1 72 ? -2.333 -3.070 -29.844 1.00 77.50 72 GLU A C 1
ATOM 520 O O . GLU A 1 72 ? -1.876 -2.168 -30.554 1.00 77.50 72 GLU A O 1
ATOM 525 N N . ALA A 1 73 ? -2.127 -3.074 -28.522 1.00 74.75 73 ALA A N 1
ATOM 526 C CA . ALA A 1 73 ? -1.318 -2.055 -27.851 1.00 74.75 73 ALA A CA 1
ATOM 527 C C . ALA A 1 73 ? 0.171 -2.197 -28.197 1.00 74.75 73 ALA A C 1
ATOM 529 O O . ALA A 1 73 ? 0.853 -1.194 -28.433 1.00 74.75 73 ALA A O 1
ATOM 530 N N . LEU A 1 74 ? 0.670 -3.434 -28.272 1.00 83.44 74 LEU A N 1
ATOM 531 C CA . LEU A 1 74 ? 2.044 -3.715 -28.683 1.00 83.44 74 LEU A CA 1
ATOM 532 C C . LEU A 1 74 ? 2.286 -3.356 -30.152 1.00 83.44 74 LEU A C 1
ATOM 534 O O . LEU A 1 74 ? 3.305 -2.736 -30.457 1.00 83.44 74 LEU A O 1
ATOM 538 N N . ASN A 1 75 ? 1.347 -3.672 -31.047 1.00 85.25 75 ASN A N 1
ATOM 539 C CA . ASN A 1 75 ? 1.474 -3.365 -32.475 1.00 85.25 75 ASN A CA 1
ATOM 540 C C . ASN A 1 75 ? 1.471 -1.854 -32.738 1.00 85.25 75 ASN A C 1
ATOM 542 O O . ASN A 1 75 ? 2.341 -1.357 -33.455 1.00 85.25 75 ASN A O 1
ATOM 546 N N . ARG A 1 76 ? 0.591 -1.094 -32.069 1.00 82.38 76 ARG A N 1
ATOM 547 C CA . ARG A 1 76 ? 0.604 0.380 -32.136 1.00 82.38 76 ARG A CA 1
ATOM 548 C C . ARG A 1 76 ? 1.938 0.973 -31.680 1.00 82.38 76 ARG A C 1
ATOM 550 O O . ARG A 1 76 ? 2.467 1.882 -32.321 1.00 82.38 76 ARG A O 1
ATOM 557 N N . LEU A 1 77 ? 2.506 0.459 -30.586 1.00 80.75 77 LEU A N 1
ATOM 558 C CA . LEU A 1 77 ? 3.801 0.932 -30.096 1.00 80.75 77 LEU A CA 1
ATOM 559 C C . LEU A 1 77 ? 4.942 0.552 -31.050 1.00 80.75 77 LEU A C 1
ATOM 561 O O . LEU A 1 77 ? 5.818 1.378 -31.297 1.00 80.75 77 LEU A O 1
ATOM 565 N N . ALA A 1 78 ? 4.913 -0.652 -31.624 1.00 88.12 78 ALA A N 1
ATOM 566 C CA . ALA A 1 78 ? 5.896 -1.104 -32.606 1.00 88.12 78 ALA A CA 1
ATOM 567 C C . ALA A 1 78 ? 5.881 -0.230 -33.872 1.00 88.12 78 ALA A C 1
ATOM 569 O O . ALA A 1 78 ? 6.938 0.181 -34.350 1.00 88.12 78 ALA A O 1
ATOM 570 N N . GLU A 1 79 ? 4.702 0.135 -34.383 1.00 86.06 79 GLU A N 1
ATOM 571 C CA . GLU A 1 79 ? 4.580 1.088 -35.493 1.00 86.06 79 GLU A CA 1
ATOM 572 C C . GLU A 1 79 ? 5.146 2.467 -35.145 1.00 86.06 79 GLU A C 1
ATOM 574 O O . GLU A 1 79 ? 5.836 3.083 -35.960 1.00 86.06 79 GLU A O 1
ATOM 579 N N . SER A 1 80 ? 4.885 2.954 -33.928 1.00 85.19 80 SER A N 1
ATOM 580 C CA . SER A 1 80 ? 5.456 4.217 -33.459 1.00 85.19 80 SER A CA 1
ATOM 581 C C . SER A 1 80 ? 6.983 4.156 -33.393 1.00 85.19 80 SER A C 1
ATOM 583 O O . SER A 1 80 ? 7.642 5.103 -33.822 1.00 85.19 80 SER A O 1
ATOM 585 N N . LEU A 1 81 ? 7.548 3.048 -32.901 1.00 86.62 81 LEU A N 1
ATOM 586 C CA . LEU A 1 81 ? 8.995 2.826 -32.849 1.00 86.62 81 LEU A CA 1
ATOM 587 C C . LEU A 1 81 ? 9.614 2.780 -34.252 1.00 86.62 81 LEU A C 1
ATOM 589 O O . LEU A 1 81 ? 10.663 3.382 -34.456 1.00 86.62 81 LEU A O 1
ATOM 593 N N . LYS A 1 82 ? 8.952 2.155 -35.237 1.00 86.69 82 LYS A N 1
ATOM 594 C CA . LYS A 1 82 ? 9.405 2.183 -36.641 1.00 86.69 82 LYS A CA 1
ATOM 595 C C . LYS A 1 82 ? 9.414 3.599 -37.220 1.00 86.69 82 LYS A C 1
ATOM 597 O O . LYS A 1 82 ? 10.341 3.957 -37.935 1.00 86.69 82 LYS A O 1
ATOM 602 N N . LYS A 1 83 ? 8.380 4.399 -36.929 1.00 83.25 83 LYS A N 1
ATOM 603 C CA . LYS A 1 83 ? 8.208 5.747 -37.502 1.00 83.25 83 LYS A CA 1
ATOM 604 C C . LYS A 1 83 ? 9.112 6.800 -36.864 1.00 83.25 83 LYS A C 1
ATOM 606 O O . LYS A 1 83 ? 9.578 7.692 -37.561 1.00 83.25 83 LYS A O 1
ATOM 611 N N . ARG A 1 84 ? 9.288 6.754 -35.541 1.00 79.69 84 ARG A N 1
ATOM 612 C CA . ARG A 1 84 ? 9.916 7.840 -34.760 1.00 79.69 84 ARG A CA 1
ATOM 613 C C . ARG A 1 84 ? 11.154 7.402 -33.978 1.00 79.69 84 ARG A C 1
ATOM 615 O O . ARG A 1 84 ? 11.781 8.236 -33.338 1.00 79.69 84 ARG A O 1
ATOM 622 N N . GLY A 1 85 ? 11.501 6.117 -34.013 1.00 81.31 85 GLY A N 1
ATOM 623 C CA . GLY A 1 85 ? 12.561 5.553 -33.185 1.00 81.31 85 GLY A CA 1
ATOM 624 C C . GLY A 1 85 ? 12.170 5.433 -31.709 1.00 81.31 85 GLY A C 1
ATOM 625 O O . GLY A 1 85 ? 11.045 5.728 -31.291 1.00 81.31 85 GLY A O 1
ATOM 626 N N . GLN A 1 86 ? 13.121 4.968 -30.899 1.00 85.19 86 GLN A N 1
ATOM 627 C CA . GLN A 1 86 ? 12.948 4.827 -29.458 1.00 85.19 86 GLN A CA 1
ATOM 628 C C . GLN A 1 86 ? 13.232 6.155 -28.744 1.00 85.19 86 GLN A C 1
ATOM 630 O O . GLN A 1 86 ? 14.382 6.499 -28.484 1.00 85.19 86 GLN A O 1
ATOM 635 N N . MET A 1 87 ? 12.165 6.872 -28.389 1.00 78.12 87 MET A N 1
ATOM 636 C CA . MET A 1 87 ? 12.250 8.156 -27.677 1.00 78.12 87 MET A CA 1
ATOM 637 C C . MET A 1 87 ? 12.568 8.013 -26.183 1.00 78.12 87 MET A C 1
ATOM 639 O O . MET A 1 87 ? 13.160 8.907 -25.592 1.00 78.12 87 MET A O 1
ATOM 643 N N . GLN A 1 88 ? 12.142 6.910 -25.559 1.00 78.19 88 GLN A N 1
ATOM 644 C CA . GLN A 1 88 ? 12.355 6.650 -24.134 1.00 78.19 88 GLN A CA 1
ATOM 645 C C . GLN A 1 88 ? 13.205 5.399 -23.945 1.00 78.19 88 GLN A C 1
ATOM 647 O O . GLN A 1 88 ? 12.866 4.328 -24.463 1.00 78.19 88 GLN A O 1
ATOM 652 N N . ASN A 1 89 ? 14.277 5.533 -23.169 1.00 88.31 89 ASN A N 1
ATOM 653 C CA . ASN A 1 89 ? 15.195 4.440 -22.874 1.00 88.31 89 ASN A CA 1
ATOM 654 C C . ASN A 1 89 ? 14.495 3.328 -22.080 1.00 88.31 89 ASN A C 1
ATOM 656 O O . ASN A 1 89 ? 13.505 3.556 -21.378 1.00 88.31 89 ASN A O 1
ATOM 660 N N . VAL A 1 90 ? 14.993 2.104 -22.221 1.00 89.38 90 VAL A N 1
ATOM 661 C CA . VAL A 1 90 ? 14.696 1.015 -21.281 1.00 89.38 90 VAL A CA 1
ATOM 662 C C . VAL A 1 90 ? 15.794 0.966 -20.225 1.00 89.38 90 VAL A C 1
ATOM 664 O O . VAL A 1 90 ? 16.932 1.324 -20.526 1.00 89.38 90 VAL A O 1
ATOM 667 N N . ARG A 1 91 ? 15.490 0.541 -18.998 1.00 88.44 91 ARG A N 1
ATOM 668 C CA . ARG A 1 91 ? 16.525 0.425 -17.956 1.00 88.44 91 ARG A CA 1
ATOM 669 C C . ARG A 1 91 ? 17.008 -1.006 -17.868 1.00 88.44 91 ARG A C 1
ATOM 671 O O . ARG A 1 91 ? 16.191 -1.927 -17.824 1.00 88.44 91 ARG A O 1
ATOM 678 N N . VAL A 1 92 ? 18.321 -1.182 -17.838 1.00 88.69 92 VAL A N 1
ATOM 679 C CA . VAL A 1 92 ? 18.954 -2.501 -17.825 1.00 88.69 92 VAL A CA 1
ATOM 680 C C . VAL A 1 92 ? 20.078 -2.568 -16.802 1.00 88.69 92 VAL A C 1
ATOM 682 O O . VAL A 1 92 ? 20.745 -1.575 -16.512 1.00 88.69 92 VAL A O 1
ATOM 685 N N . ARG A 1 93 ? 20.319 -3.771 -16.292 1.00 87.06 93 ARG A N 1
ATOM 686 C CA . ARG A 1 93 ? 21.424 -4.102 -15.387 1.00 87.06 93 ARG A CA 1
ATOM 687 C C . ARG A 1 93 ? 22.274 -5.204 -15.988 1.00 87.06 93 ARG A C 1
ATOM 689 O O . ARG A 1 93 ? 21.746 -6.124 -16.600 1.00 87.06 93 ARG A O 1
ATOM 696 N N . TRP A 1 94 ? 23.582 -5.146 -15.777 1.00 87.88 94 TRP A N 1
ATOM 697 C CA . TRP A 1 94 ? 24.462 -6.240 -16.171 1.00 87.88 94 TRP A CA 1
ATOM 698 C C . TRP A 1 94 ? 24.294 -7.437 -15.225 1.00 87.88 94 TRP A C 1
ATOM 700 O O . TRP A 1 94 ? 24.448 -7.286 -14.014 1.00 87.88 94 TRP A O 1
ATOM 710 N N . SER A 1 95 ? 24.012 -8.622 -15.768 1.00 84.69 95 SER A N 1
ATOM 711 C CA . SER A 1 95 ? 24.105 -9.890 -15.043 1.00 84.69 95 SER A CA 1
ATOM 712 C C . SER A 1 95 ? 25.408 -10.587 -15.416 1.00 84.69 95 SER A C 1
ATOM 714 O O . SER A 1 95 ? 25.601 -10.998 -16.562 1.00 84.69 95 SER A O 1
ATOM 716 N N . ALA A 1 96 ? 26.306 -10.725 -14.437 1.00 82.38 96 ALA A N 1
ATOM 717 C CA . ALA A 1 96 ? 27.565 -11.438 -14.624 1.00 82.38 96 ALA A CA 1
ATOM 718 C C . ALA A 1 96 ? 27.354 -12.947 -14.838 1.00 82.38 96 ALA A C 1
ATOM 720 O O . ALA A 1 96 ? 28.123 -13.561 -15.568 1.00 82.38 96 ALA A O 1
ATOM 721 N N . GLU A 1 97 ? 26.305 -13.533 -14.261 1.00 83.69 97 GLU A N 1
ATOM 722 C CA . GLU A 1 97 ? 25.969 -14.950 -14.443 1.00 83.69 97 GLU A CA 1
ATOM 723 C C . GLU A 1 97 ? 25.507 -15.239 -15.876 1.00 83.69 97 GLU A C 1
ATOM 725 O O . GLU A 1 97 ? 26.001 -16.157 -16.523 1.00 83.69 97 GLU A O 1
ATOM 730 N N . LEU A 1 98 ? 24.605 -14.406 -16.404 1.00 84.31 98 LEU A N 1
ATOM 731 C CA . LEU A 1 98 ? 24.041 -14.593 -17.743 1.00 84.31 98 LEU A CA 1
ATOM 732 C C . LEU A 1 98 ? 24.915 -14.001 -18.855 1.00 84.31 98 LEU A C 1
ATOM 734 O O . LEU A 1 98 ? 24.625 -14.225 -20.028 1.00 84.31 98 LEU A O 1
ATOM 738 N N . GLN A 1 99 ? 25.934 -13.208 -18.499 1.00 87.25 99 GLN A N 1
ATOM 739 C CA . GLN A 1 99 ? 26.716 -12.379 -19.426 1.00 87.25 99 GLN A CA 1
ATOM 740 C C . GLN A 1 99 ? 25.814 -11.541 -20.355 1.00 87.25 99 GLN A C 1
ATOM 742 O O . GLN A 1 99 ? 26.082 -11.379 -21.548 1.00 87.25 99 GLN A O 1
ATOM 747 N N . LYS A 1 100 ? 24.707 -11.029 -19.803 1.00 90.25 100 LYS A N 1
ATOM 748 C CA . LYS A 1 100 ? 23.665 -10.290 -20.526 1.00 90.25 100 LYS A CA 1
ATOM 749 C C . LYS A 1 100 ? 23.110 -9.138 -19.698 1.00 90.25 100 LYS A C 1
ATOM 751 O O . LYS A 1 100 ? 23.249 -9.091 -18.476 1.00 90.25 100 LYS A O 1
ATOM 756 N N . TRP A 1 101 ? 22.440 -8.220 -20.382 1.00 88.94 101 TRP A N 1
ATOM 757 C CA . TRP A 1 101 ? 21.694 -7.123 -19.784 1.00 88.94 101 TRP A CA 1
ATOM 758 C C . TRP A 1 101 ? 20.290 -7.597 -19.396 1.00 88.94 101 TRP A C 1
ATOM 760 O O . TRP A 1 101 ? 19.496 -7.965 -20.254 1.00 88.94 101 TRP A O 1
ATOM 770 N N . VAL A 1 102 ? 19.968 -7.588 -18.107 1.00 89.19 102 VAL A N 1
ATOM 771 C CA . VAL A 1 102 ? 18.632 -7.908 -17.593 1.00 89.19 102 VAL A CA 1
ATOM 772 C C . VAL A 1 102 ? 17.784 -6.642 -17.582 1.00 89.19 102 VAL A C 1
ATOM 774 O O . VAL A 1 102 ? 18.225 -5.596 -17.097 1.00 89.19 102 VAL A O 1
ATOM 777 N N . LEU A 1 103 ? 16.573 -6.731 -18.121 1.00 87.81 103 LEU A N 1
ATOM 778 C CA . LEU A 1 103 ? 15.627 -5.630 -18.186 1.00 87.81 103 LEU A CA 1
ATOM 779 C C . LEU A 1 103 ? 15.018 -5.346 -16.809 1.00 87.81 103 LEU A C 1
ATOM 781 O O . LEU A 1 103 ? 14.330 -6.186 -16.245 1.00 87.81 103 LEU A O 1
ATOM 785 N N . ILE A 1 104 ? 15.222 -4.133 -16.299 1.00 83.56 104 ILE A N 1
ATOM 786 C CA . ILE A 1 104 ? 14.608 -3.673 -15.046 1.00 83.56 104 ILE A CA 1
ATOM 787 C C . ILE A 1 104 ? 13.219 -3.089 -15.315 1.00 83.56 104 ILE A C 1
ATOM 789 O O . ILE A 1 104 ? 12.284 -3.319 -14.556 1.00 83.56 104 ILE A O 1
ATOM 793 N N . SER A 1 105 ? 13.082 -2.296 -16.383 1.00 80.69 105 SER A N 1
ATOM 794 C CA . SER A 1 105 ? 11.823 -1.623 -16.730 1.00 80.69 105 SER A CA 1
ATOM 795 C C . SER A 1 105 ? 11.712 -1.342 -18.225 1.00 80.69 105 SER A C 1
ATOM 797 O O . SER A 1 105 ? 12.715 -1.236 -18.940 1.00 80.69 105 SER A O 1
ATOM 799 N N . GLY A 1 106 ? 10.474 -1.173 -18.697 1.00 85.44 106 GLY A N 1
ATOM 800 C CA . GLY A 1 106 ? 10.184 -0.936 -20.110 1.00 85.44 106 GLY A CA 1
ATOM 801 C C . GLY A 1 106 ? 9.933 -2.200 -20.939 1.00 85.44 106 GLY A C 1
ATOM 802 O O . GLY A 1 106 ? 10.119 -2.155 -22.155 1.00 85.44 106 GLY A O 1
ATOM 803 N N . GLU A 1 107 ? 9.447 -3.289 -20.332 1.00 86.75 107 GLU A N 1
ATOM 804 C CA . GLU A 1 107 ? 9.110 -4.568 -20.999 1.00 86.75 107 GLU A CA 1
ATOM 805 C C . GLU A 1 107 ? 8.254 -4.373 -22.259 1.00 86.75 107 GLU A C 1
ATOM 807 O O . GLU A 1 107 ? 8.548 -4.911 -23.326 1.00 86.75 107 GLU A O 1
ATOM 812 N N . ARG A 1 108 ? 7.242 -3.498 -22.193 1.00 87.19 108 ARG A N 1
ATOM 813 C CA . ARG A 1 108 ? 6.398 -3.180 -23.355 1.00 87.19 108 ARG A CA 1
ATOM 814 C C . ARG A 1 108 ? 7.196 -2.572 -24.516 1.00 87.19 108 ARG A C 1
ATOM 816 O O . ARG A 1 108 ? 6.899 -2.862 -25.671 1.00 87.19 108 ARG A O 1
ATOM 823 N N . ARG A 1 109 ? 8.197 -1.729 -24.225 1.00 88.88 109 ARG A N 1
ATOM 824 C CA . ARG A 1 109 ? 9.079 -1.128 -25.244 1.00 88.88 109 ARG A CA 1
ATOM 825 C C . ARG A 1 109 ? 10.038 -2.171 -25.807 1.00 88.88 109 ARG A C 1
ATOM 827 O O . ARG A 1 109 ? 10.203 -2.203 -27.019 1.00 88.88 109 ARG A O 1
ATOM 834 N N . TYR A 1 110 ? 10.600 -3.036 -24.961 1.00 90.69 110 TYR A N 1
ATOM 835 C CA . TYR A 1 110 ? 11.439 -4.161 -25.386 1.00 90.69 110 TYR A CA 1
ATOM 836 C C . TYR A 1 110 ? 10.683 -5.087 -26.354 1.00 90.69 110 TYR A C 1
ATOM 838 O O . TYR A 1 110 ? 11.118 -5.299 -27.487 1.00 90.69 110 TYR A O 1
ATOM 846 N N . ARG A 1 111 ? 9.480 -5.539 -25.977 1.00 89.50 111 ARG A N 1
ATOM 847 C CA . ARG A 1 111 ? 8.625 -6.378 -26.836 1.00 89.50 111 ARG A CA 1
ATOM 848 C C . ARG A 1 111 ? 8.205 -5.676 -28.124 1.00 89.50 111 ARG A C 1
ATOM 850 O O . ARG A 1 111 ? 8.240 -6.278 -29.196 1.00 89.50 111 ARG A O 1
ATOM 857 N N . ALA A 1 112 ? 7.819 -4.404 -28.045 1.00 88.31 112 ALA A N 1
ATOM 858 C CA . ALA A 1 112 ? 7.472 -3.626 -29.229 1.00 88.31 112 ALA A CA 1
ATOM 859 C C . ALA A 1 112 ? 8.682 -3.408 -30.156 1.00 88.31 112 ALA A C 1
ATOM 861 O O . ALA A 1 112 ? 8.508 -3.408 -31.369 1.00 88.31 112 ALA A O 1
ATOM 862 N N . ALA A 1 113 ? 9.896 -3.270 -29.615 1.00 90.19 113 ALA A N 1
ATOM 863 C CA . ALA A 1 113 ? 11.130 -3.152 -30.390 1.00 90.19 113 ALA A CA 1
ATOM 864 C C . ALA A 1 113 ? 11.476 -4.452 -31.130 1.00 90.19 113 ALA A C 1
ATOM 866 O O . ALA A 1 113 ? 11.809 -4.394 -32.315 1.00 90.19 113 ALA A O 1
ATOM 867 N N . LEU A 1 114 ? 11.302 -5.610 -30.478 1.00 90.06 114 LEU A N 1
ATOM 868 C CA . LEU A 1 114 ? 11.411 -6.923 -31.126 1.00 90.06 114 LEU A CA 1
ATOM 869 C C . LEU A 1 114 ? 10.433 -7.039 -32.304 1.00 90.06 114 LEU A C 1
ATOM 871 O O . LEU A 1 114 ? 10.839 -7.356 -33.420 1.00 90.06 114 LEU A O 1
ATOM 875 N N . ARG A 1 115 ? 9.155 -6.694 -32.094 1.00 89.75 115 ARG A N 1
ATOM 876 C CA . ARG A 1 115 ? 8.129 -6.686 -33.159 1.00 89.75 115 ARG A CA 1
ATOM 877 C C . ARG A 1 115 ? 8.405 -5.663 -34.255 1.00 89.75 115 ARG A C 1
ATOM 879 O O . ARG A 1 115 ? 8.057 -5.869 -35.417 1.00 89.75 115 ARG A O 1
ATOM 886 N N . ALA A 1 116 ? 9.018 -4.542 -33.891 1.00 88.31 116 ALA A N 1
ATOM 887 C CA . ALA A 1 116 ? 9.424 -3.515 -34.833 1.00 88.31 116 ALA A CA 1
ATOM 888 C C . ALA A 1 116 ? 10.630 -3.939 -35.691 1.00 88.31 116 ALA A C 1
ATOM 890 O O . ALA A 1 116 ? 10.902 -3.276 -36.691 1.00 88.31 116 ALA A O 1
ATOM 891 N N . GLY A 1 117 ? 11.317 -5.033 -35.341 1.00 90.25 117 GLY A N 1
ATOM 892 C CA . GLY A 1 117 ? 12.529 -5.492 -36.020 1.00 90.25 117 GLY A CA 1
ATOM 893 C C . GLY A 1 117 ? 13.743 -4.606 -35.735 1.00 90.25 117 GLY A C 1
ATOM 894 O O . GLY A 1 117 ? 14.654 -4.531 -36.560 1.00 90.25 117 GLY A O 1
ATOM 895 N N . LEU A 1 118 ? 13.751 -3.894 -34.603 1.00 89.62 118 LEU A N 1
ATOM 896 C CA . LEU A 1 118 ? 14.902 -3.092 -34.199 1.00 89.62 118 LEU A CA 1
ATOM 897 C C . LEU A 1 118 ? 16.064 -4.012 -33.817 1.00 89.62 118 LEU A C 1
ATOM 899 O O . LEU A 1 118 ? 15.890 -4.966 -33.065 1.00 89.62 118 LEU A O 1
ATOM 903 N N . LYS A 1 119 ? 17.260 -3.703 -34.325 1.00 90.88 119 LYS A N 1
ATOM 904 C CA . LYS A 1 119 ? 18.493 -4.439 -33.994 1.00 90.88 119 LYS A CA 1
ATOM 905 C C . LYS A 1 119 ? 19.102 -3.988 -32.669 1.00 90.88 119 LYS A C 1
ATOM 907 O O . LYS A 1 119 ? 19.822 -4.741 -32.027 1.00 90.88 119 LYS A O 1
ATOM 912 N N . THR A 1 120 ? 18.828 -2.751 -32.270 1.00 91.38 120 THR A N 1
ATOM 913 C CA . THR A 1 120 ? 19.417 -2.135 -31.087 1.00 91.38 120 THR A CA 1
ATOM 914 C C . THR A 1 120 ? 18.372 -1.418 -30.244 1.00 91.38 120 THR A C 1
ATOM 916 O O . THR A 1 120 ? 17.320 -1.009 -30.741 1.00 91.38 120 THR A O 1
ATOM 919 N N . LEU A 1 121 ? 18.680 -1.268 -28.958 1.00 91.31 121 LEU A N 1
ATOM 920 C CA . LEU A 1 121 ? 17.870 -0.563 -27.973 1.00 91.31 121 LEU A CA 1
ATOM 921 C C . LEU A 1 121 ? 18.680 0.533 -27.297 1.00 91.31 121 LEU A C 1
ATOM 923 O O . LEU A 1 121 ? 19.824 0.314 -26.903 1.00 91.31 121 LEU A O 1
ATOM 927 N N . ASN A 1 122 ? 18.050 1.690 -27.119 1.00 91.88 122 ASN A N 1
ATOM 928 C CA . ASN A 1 122 ? 18.556 2.753 -26.269 1.00 91.88 122 ASN A CA 1
ATOM 929 C C . ASN A 1 122 ? 18.252 2.414 -24.812 1.00 91.88 122 ASN A C 1
ATOM 931 O O . ASN A 1 122 ? 17.102 2.170 -24.422 1.00 91.88 122 ASN A O 1
ATOM 935 N N . CYS A 1 123 ? 19.302 2.403 -24.010 1.00 89.62 123 CYS A N 1
ATOM 936 C CA . CYS A 1 123 ? 19.288 1.888 -22.662 1.00 89.62 123 CYS A CA 1
ATOM 937 C C . CYS A 1 123 ? 19.877 2.895 -21.691 1.00 89.62 123 CYS A C 1
ATOM 939 O O . CYS A 1 123 ? 20.833 3.605 -22.002 1.00 89.62 123 CYS A O 1
ATOM 941 N N . GLU A 1 124 ? 19.304 2.919 -20.500 1.00 88.69 124 GLU A N 1
ATOM 942 C CA . GLU A 1 124 ? 19.916 3.493 -19.316 1.00 88.69 124 GLU A CA 1
ATOM 943 C C . GLU A 1 124 ? 20.504 2.347 -18.484 1.00 88.69 124 GLU A C 1
ATOM 945 O O . GLU A 1 124 ? 19.821 1.361 -18.187 1.00 88.69 124 GLU A O 1
ATOM 950 N N . PHE A 1 125 ? 21.796 2.445 -18.177 1.00 87.31 125 PHE A N 1
ATOM 951 C CA . PHE A 1 125 ? 22.552 1.406 -17.491 1.00 87.31 125 PHE A CA 1
ATOM 952 C C . PHE A 1 125 ? 22.546 1.655 -15.993 1.00 87.31 125 PHE A C 1
ATOM 954 O O . PHE A 1 125 ? 23.069 2.662 -15.516 1.00 87.31 125 PHE A O 1
ATOM 961 N N . ILE A 1 126 ? 22.026 0.688 -15.249 1.00 83.06 126 ILE A N 1
ATOM 962 C CA . ILE A 1 126 ? 22.065 0.705 -13.795 1.00 83.06 126 ILE A CA 1
ATOM 963 C C . ILE A 1 126 ? 23.308 -0.074 -13.350 1.00 83.06 126 ILE A C 1
ATOM 965 O O . ILE A 1 126 ? 23.425 -1.279 -13.581 1.00 83.06 126 ILE A O 1
ATOM 969 N N . GLU A 1 127 ? 24.284 0.644 -12.786 1.00 72.50 127 GLU A N 1
ATOM 970 C CA . GLU A 1 127 ? 25.609 0.098 -12.441 1.00 72.50 127 GLU A CA 1
ATOM 971 C C . GLU A 1 127 ? 25.618 -0.726 -11.147 1.00 72.50 127 GLU A C 1
ATOM 973 O O . GLU A 1 127 ? 26.526 -1.529 -10.941 1.00 72.50 127 GLU A O 1
ATOM 978 N N . ARG A 1 128 ? 24.606 -0.544 -10.294 1.00 70.12 128 ARG A N 1
ATOM 979 C CA . ARG A 1 128 ? 24.447 -1.257 -9.023 1.00 70.12 128 ARG A CA 1
ATOM 980 C C . ARG A 1 128 ? 23.220 -2.155 -9.045 1.00 70.12 128 ARG A C 1
ATOM 982 O O . ARG A 1 128 ? 22.287 -1.926 -9.812 1.00 70.12 128 ARG A O 1
ATOM 989 N N . GLU A 1 129 ? 23.192 -3.160 -8.181 1.00 63.62 129 GLU A N 1
ATOM 990 C CA . GLU A 1 129 ? 21.921 -3.812 -7.886 1.00 63.62 129 GLU A CA 1
ATOM 991 C C . GLU A 1 129 ? 20.998 -2.794 -7.225 1.00 63.62 129 GLU A C 1
ATOM 993 O O . GLU A 1 129 ? 21.363 -2.160 -6.235 1.00 63.62 129 GLU A O 1
ATOM 998 N N . LEU A 1 130 ? 19.819 -2.609 -7.817 1.00 65.50 130 LEU A N 1
ATOM 999 C CA . LEU A 1 130 ? 18.742 -1.912 -7.137 1.00 65.50 130 LEU A CA 1
ATOM 1000 C C . LEU A 1 130 ? 18.363 -2.756 -5.927 1.00 65.50 130 LEU A C 1
ATOM 1002 O O . LEU A 1 130 ? 18.098 -3.957 -6.061 1.00 65.50 130 LEU A O 1
ATOM 1006 N N . SER A 1 131 ? 18.335 -2.124 -4.762 1.00 75.19 131 SER A N 1
ATOM 1007 C CA . SER A 1 131 ? 17.730 -2.722 -3.579 1.00 75.19 131 SER A CA 1
ATOM 1008 C C . SER A 1 131 ? 16.277 -3.100 -3.877 1.00 75.19 131 SER A C 1
ATOM 1010 O O . SER A 1 131 ? 15.634 -2.509 -4.748 1.00 75.19 131 SER A O 1
ATOM 1012 N N . GLU A 1 132 ? 15.723 -4.073 -3.149 1.00 71.88 132 GLU A N 1
ATOM 1013 C CA . GLU A 1 132 ? 14.300 -4.420 -3.288 1.00 71.88 132 GLU A CA 1
ATOM 1014 C C . GLU A 1 132 ? 13.383 -3.197 -3.149 1.00 71.88 132 GLU A C 1
ATOM 1016 O O . GLU A 1 132 ? 12.371 -3.095 -3.837 1.00 71.88 132 GLU A O 1
ATOM 1021 N N . VAL A 1 133 ? 13.778 -2.248 -2.296 1.00 74.62 133 VAL A N 1
ATOM 1022 C CA . VAL A 1 133 ? 13.093 -0.970 -2.106 1.00 74.62 133 VAL A CA 1
ATOM 1023 C C . VAL A 1 133 ? 13.081 -0.159 -3.397 1.00 74.62 133 VAL A C 1
ATOM 1025 O O . VAL A 1 133 ? 12.012 0.244 -3.840 1.00 74.62 133 VAL A O 1
ATOM 1028 N N . GLU A 1 134 ? 14.242 0.056 -4.016 1.00 74.38 134 GLU A N 1
ATOM 1029 C CA . GLU A 1 134 ? 14.346 0.847 -5.247 1.00 74.38 134 GLU A CA 1
ATOM 1030 C C . GLU A 1 134 ? 13.611 0.183 -6.413 1.00 74.38 134 GLU A C 1
ATOM 1032 O O . GLU A 1 134 ? 12.925 0.866 -7.164 1.00 74.38 134 GLU A O 1
ATOM 1037 N N . LYS A 1 135 ? 13.685 -1.151 -6.534 1.00 74.56 135 LYS A N 1
ATOM 1038 C CA . LYS A 1 135 ? 12.921 -1.895 -7.549 1.00 74.56 135 LYS A CA 1
ATOM 1039 C C . LYS A 1 135 ? 11.416 -1.685 -7.382 1.00 74.56 135 LYS A C 1
ATOM 1041 O O . LYS A 1 135 ? 10.708 -1.478 -8.365 1.00 74.56 135 LYS A O 1
ATOM 1046 N N . LEU A 1 136 ? 10.930 -1.753 -6.143 1.00 73.81 136 LEU A N 1
ATOM 1047 C CA . LEU A 1 136 ? 9.512 -1.610 -5.834 1.00 73.81 136 LEU A CA 1
ATOM 1048 C C . LEU A 1 136 ? 9.029 -0.164 -6.025 1.00 73.81 136 LEU A C 1
ATOM 1050 O O . LEU A 1 136 ? 7.929 0.047 -6.530 1.00 73.81 136 LEU A O 1
ATOM 1054 N N . GLU A 1 137 ? 9.849 0.831 -5.684 1.00 75.50 137 GLU A N 1
ATOM 1055 C CA . GLU A 1 137 ? 9.559 2.235 -5.993 1.00 75.50 137 GLU A CA 1
ATOM 1056 C C . GLU A 1 137 ? 9.528 2.501 -7.489 1.00 75.50 137 GLU A C 1
ATOM 1058 O O . GLU A 1 137 ? 8.598 3.135 -7.972 1.00 75.50 137 GLU A O 1
ATOM 1063 N N . ASP A 1 138 ? 10.507 1.989 -8.228 1.00 71.94 138 ASP A N 1
ATOM 1064 C CA . ASP A 1 138 ? 10.567 2.119 -9.678 1.00 71.94 138 ASP A CA 1
ATOM 1065 C C . ASP A 1 138 ? 9.334 1.512 -10.348 1.00 71.94 138 ASP A C 1
ATOM 1067 O O . ASP A 1 138 ? 8.743 2.127 -11.240 1.00 71.94 138 ASP A O 1
ATOM 1071 N N . MET A 1 139 ? 8.926 0.328 -9.884 1.00 73.06 139 MET A N 1
ATOM 1072 C CA . MET A 1 139 ? 7.697 -0.330 -10.310 1.00 73.06 139 MET A CA 1
ATOM 1073 C C . MET A 1 139 ? 6.479 0.551 -10.015 1.00 73.06 139 MET A C 1
ATOM 1075 O O . MET A 1 139 ? 5.644 0.744 -10.894 1.00 73.06 139 MET A O 1
ATOM 1079 N N . LEU A 1 140 ? 6.375 1.112 -8.806 1.00 72.12 140 LEU A N 1
ATOM 1080 C CA . LEU A 1 140 ? 5.259 1.976 -8.423 1.00 72.12 140 LEU A CA 1
ATOM 1081 C C . LEU A 1 140 ? 5.231 3.296 -9.185 1.00 72.12 140 LEU A C 1
ATOM 1083 O O . LEU A 1 140 ? 4.156 3.724 -9.580 1.00 72.12 140 LEU A O 1
ATOM 1087 N N . VAL A 1 141 ? 6.369 3.944 -9.416 1.00 68.19 141 VAL A N 1
ATOM 1088 C CA . VAL A 1 141 ? 6.434 5.199 -10.174 1.00 68.19 141 VAL A CA 1
ATOM 1089 C C . VAL A 1 141 ? 6.062 4.947 -11.635 1.00 68.19 141 VAL A C 1
ATOM 1091 O O . VAL A 1 141 ? 5.229 5.671 -12.179 1.00 68.19 141 VAL A O 1
ATOM 1094 N N . GLU A 1 142 ? 6.596 3.893 -12.268 1.00 63.25 142 GLU A N 1
ATOM 1095 C CA . GLU A 1 142 ? 6.215 3.530 -13.642 1.00 63.25 142 GLU A CA 1
ATOM 1096 C C . GLU A 1 142 ? 4.728 3.159 -13.737 1.00 63.25 142 GLU A C 1
ATOM 1098 O O . GLU A 1 142 ? 4.056 3.547 -14.697 1.00 63.25 142 GLU A O 1
ATOM 1103 N N . ASN A 1 143 ? 4.211 2.434 -12.744 1.00 62.06 143 ASN A N 1
ATOM 1104 C CA . ASN A 1 143 ? 2.825 1.991 -12.725 1.00 62.06 143 ASN A CA 1
ATOM 1105 C C . ASN A 1 143 ? 1.839 3.091 -12.324 1.00 62.06 143 ASN A C 1
ATOM 1107 O O . ASN A 1 143 ? 0.751 3.087 -12.866 1.00 62.06 143 ASN A O 1
ATOM 1111 N N . CYS A 1 144 ? 2.191 4.055 -11.467 1.00 56.00 144 CYS A N 1
ATOM 1112 C CA . CYS A 1 144 ? 1.377 5.249 -11.190 1.00 56.00 144 CYS A CA 1
ATOM 1113 C C . CYS A 1 144 ? 1.322 6.196 -12.400 1.00 56.00 144 CYS A C 1
ATOM 1115 O O . CYS A 1 144 ? 0.330 6.893 -12.593 1.00 56.00 144 CYS A O 1
ATOM 1117 N N . LEU A 1 145 ? 2.377 6.219 -13.228 1.00 43.56 145 LEU A N 1
ATOM 1118 C CA . LEU A 1 145 ? 2.418 6.944 -14.508 1.00 43.56 145 LEU A CA 1
ATOM 1119 C C . LEU A 1 145 ? 1.613 6.245 -15.622 1.00 43.56 145 LEU A C 1
ATOM 1121 O O . LEU A 1 145 ? 1.520 6.764 -16.738 1.00 43.56 145 LEU A O 1
ATOM 1125 N N . ARG A 1 146 ? 1.040 5.071 -15.343 1.00 52.69 146 ARG A N 1
ATOM 1126 C CA . ARG A 1 146 ? 0.113 4.346 -16.212 1.00 52.69 146 ARG A CA 1
ATOM 1127 C C . ARG A 1 146 ? -1.228 4.218 -15.498 1.00 52.69 146 ARG A C 1
ATOM 1129 O O . ARG A 1 146 ? -1.291 3.945 -14.314 1.00 52.69 146 ARG A O 1
ATOM 1136 N N . GLU A 1 147 ? -2.333 4.344 -16.210 1.00 49.19 147 GLU A N 1
ATOM 1137 C CA . GLU A 1 147 ? -3.672 4.169 -15.624 1.00 49.19 147 GLU A CA 1
ATOM 1138 C C . GLU A 1 147 ? -4.018 2.683 -15.334 1.00 49.19 147 GLU A C 1
ATOM 1140 O O . GLU A 1 147 ? -5.187 2.330 -15.241 1.00 49.19 147 GLU A O 1
ATOM 1145 N N . ASP A 1 148 ? -3.015 1.803 -15.202 1.00 53.38 148 ASP A N 1
ATOM 1146 C CA . ASP A 1 148 ? -3.157 0.342 -15.310 1.00 53.38 148 ASP A CA 1
ATOM 1147 C C . ASP A 1 148 ? -3.088 -0.411 -13.961 1.00 53.38 148 ASP A C 1
ATOM 1149 O O . ASP A 1 148 ? -3.280 -1.625 -13.961 1.00 53.38 148 ASP A O 1
ATOM 1153 N N . LEU A 1 149 ? -2.769 0.236 -12.827 1.00 62.56 149 LEU A N 1
ATOM 1154 C CA . LEU A 1 149 ? -2.622 -0.493 -11.557 1.00 62.56 149 LEU A CA 1
ATOM 1155 C C . LEU A 1 149 ? -3.964 -0.708 -10.849 1.00 62.56 149 LEU A C 1
ATOM 1157 O O . LEU A 1 149 ? -4.699 0.243 -10.568 1.00 62.56 149 LEU A O 1
ATOM 1161 N N . ASN A 1 150 ? -4.237 -1.961 -10.490 1.00 79.56 150 ASN A N 1
ATOM 1162 C CA . ASN A 1 150 ? -5.345 -2.319 -9.619 1.00 79.56 150 ASN A CA 1
ATOM 1163 C C . ASN A 1 150 ? -5.161 -1.657 -8.235 1.00 79.56 150 ASN A C 1
ATOM 1165 O O . ASN A 1 150 ? -4.076 -1.666 -7.649 1.00 79.56 150 ASN A O 1
ATOM 1169 N N . ALA A 1 151 ? -6.237 -1.076 -7.694 1.00 85.00 151 ALA A N 1
ATOM 1170 C CA . ALA A 1 151 ? -6.223 -0.355 -6.422 1.00 85.00 151 ALA A CA 1
ATOM 1171 C C . ALA A 1 151 ? -5.769 -1.212 -5.223 1.00 85.00 151 ALA A C 1
ATOM 1173 O O . ALA A 1 151 ? -5.190 -0.666 -4.281 1.00 85.00 151 ALA A O 1
ATOM 1174 N N . VAL A 1 152 ? -6.008 -2.528 -5.251 1.00 89.06 152 VAL A N 1
ATOM 1175 C CA . VAL A 1 152 ? -5.561 -3.453 -4.196 1.00 89.06 152 VAL A CA 1
ATOM 1176 C C . VAL A 1 152 ? -4.057 -3.714 -4.298 1.00 89.06 152 VAL A C 1
ATOM 1178 O O . VAL A 1 152 ? -3.354 -3.575 -3.303 1.00 89.06 152 VAL A O 1
ATOM 1181 N N . GLU A 1 153 ? -3.538 -3.970 -5.499 1.00 85.62 153 GLU A N 1
ATOM 1182 C CA . GLU A 1 153 ? -2.097 -4.176 -5.733 1.00 85.62 153 GLU A CA 1
ATOM 1183 C C . GLU A 1 153 ? -1.273 -2.937 -5.354 1.00 85.62 153 GLU A C 1
ATOM 1185 O O . GLU A 1 153 ? -0.178 -3.036 -4.789 1.00 85.62 153 GLU A O 1
ATOM 1190 N N . LEU A 1 154 ? -1.817 -1.743 -5.621 1.00 85.50 154 LEU A N 1
ATOM 1191 C CA . LEU A 1 154 ? -1.227 -0.481 -5.177 1.00 85.50 154 LEU A CA 1
ATOM 1192 C C . LEU A 1 154 ? -1.111 -0.427 -3.649 1.00 85.50 154 LEU A C 1
ATOM 1194 O O . LEU A 1 154 ? -0.079 -0.023 -3.112 1.00 85.50 154 LEU A O 1
ATOM 1198 N N . ALA A 1 155 ? -2.170 -0.836 -2.950 1.00 90.94 155 ALA A N 1
ATOM 1199 C CA . ALA A 1 155 ? -2.208 -0.849 -1.496 1.00 90.94 155 ALA A CA 1
ATOM 1200 C C . ALA A 1 155 ? -1.193 -1.839 -0.906 1.00 90.94 155 ALA A C 1
ATOM 1202 O O . ALA A 1 155 ? -0.460 -1.476 0.015 1.00 90.94 155 ALA A O 1
ATOM 1203 N N . GLU A 1 156 ? -1.095 -3.046 -1.467 1.00 90.19 156 GLU A N 1
ATOM 1204 C CA . GLU A 1 156 ? -0.108 -4.062 -1.074 1.00 90.19 156 GLU A CA 1
ATOM 1205 C C . GLU A 1 156 ? 1.327 -3.574 -1.300 1.00 90.19 156 GLU A C 1
ATOM 1207 O O . GLU A 1 156 ? 2.200 -3.734 -0.445 1.00 90.19 156 GLU A O 1
ATOM 1212 N N . SER A 1 157 ? 1.569 -2.899 -2.424 1.00 87.88 157 SER A N 1
ATOM 1213 C CA . SER A 1 157 ? 2.872 -2.315 -2.746 1.00 87.88 157 SER A CA 1
ATOM 1214 C C . SER A 1 157 ? 3.265 -1.207 -1.760 1.00 87.88 157 SER A C 1
ATOM 1216 O O . SER A 1 157 ? 4.413 -1.163 -1.309 1.00 87.88 157 SER A O 1
ATOM 1218 N N . TYR A 1 158 ? 2.323 -0.339 -1.370 1.00 90.94 158 TYR A N 1
ATOM 1219 C CA . TYR A 1 158 ? 2.556 0.659 -0.320 1.00 90.94 158 TYR A CA 1
ATOM 1220 C C . TYR A 1 158 ? 2.835 0.015 1.039 1.00 90.94 158 TYR A C 1
ATOM 1222 O O . TYR A 1 158 ? 3.758 0.446 1.731 1.00 90.94 158 TYR A O 1
ATOM 1230 N N . GLU A 1 159 ? 2.083 -1.020 1.422 1.00 92.94 159 GLU A N 1
ATOM 1231 C CA . GLU A 1 159 ? 2.317 -1.738 2.677 1.00 92.94 159 GLU A CA 1
ATOM 1232 C C . GLU A 1 159 ? 3.709 -2.384 2.694 1.00 92.94 159 GLU A C 1
ATOM 1234 O O . GLU A 1 159 ? 4.453 -2.246 3.671 1.00 92.94 159 GLU A O 1
ATOM 1239 N N . LYS A 1 160 ? 4.102 -3.030 1.591 1.00 89.94 160 LYS A N 1
ATOM 1240 C CA . LYS A 1 160 ? 5.427 -3.634 1.440 1.00 89.94 160 LYS A CA 1
ATOM 1241 C C . LYS A 1 160 ? 6.538 -2.585 1.544 1.00 89.94 160 LYS A C 1
ATOM 1243 O O . LYS A 1 160 ? 7.498 -2.812 2.278 1.00 89.94 160 LYS A O 1
ATOM 1248 N N . LEU A 1 161 ? 6.405 -1.424 0.895 1.00 88.69 161 LEU A N 1
ATOM 1249 C CA . LEU A 1 161 ? 7.389 -0.336 1.012 1.00 88.69 161 LEU A CA 1
ATOM 1250 C C . LEU A 1 161 ? 7.506 0.210 2.436 1.00 88.69 161 LEU A C 1
ATOM 1252 O O . LEU A 1 161 ? 8.622 0.413 2.912 1.00 88.69 161 LEU A O 1
ATOM 1256 N N . ILE A 1 162 ? 6.378 0.415 3.120 1.00 91.00 162 ILE A N 1
ATOM 1257 C CA . ILE A 1 162 ? 6.345 0.847 4.525 1.00 91.00 162 ILE A CA 1
ATOM 1258 C C . ILE A 1 162 ? 7.125 -0.134 5.402 1.00 91.00 162 ILE A C 1
ATOM 1260 O O . ILE A 1 162 ? 7.982 0.286 6.180 1.00 91.00 162 ILE A O 1
ATOM 1264 N N . ARG A 1 163 ? 6.883 -1.442 5.237 1.00 90.12 163 ARG A N 1
ATOM 1265 C CA . ARG A 1 163 ? 7.581 -2.492 5.994 1.00 90.12 163 ARG A CA 1
ATOM 1266 C C . ARG A 1 163 ? 9.077 -2.527 5.684 1.00 90.12 163 ARG A C 1
ATOM 1268 O O . ARG A 1 163 ? 9.874 -2.568 6.613 1.00 90.12 163 ARG A O 1
ATOM 1275 N N . LEU A 1 164 ? 9.458 -2.480 4.406 1.00 86.19 164 LEU A N 1
ATOM 1276 C CA . LEU A 1 164 ? 10.864 -2.543 3.986 1.00 86.19 164 LEU A CA 1
ATOM 1277 C C . LEU A 1 164 ? 11.674 -1.318 4.430 1.00 86.19 164 LEU A C 1
ATOM 1279 O O . LEU A 1 164 ? 12.851 -1.446 4.754 1.00 86.19 164 LEU A O 1
ATOM 1283 N N . ARG A 1 165 ? 11.060 -0.132 4.446 1.00 86.62 165 ARG A N 1
ATOM 1284 C CA . ARG A 1 165 ? 11.715 1.118 4.865 1.00 86.62 165 ARG A CA 1
ATOM 1285 C C . ARG A 1 165 ? 11.643 1.383 6.360 1.00 86.62 165 ARG A C 1
ATOM 1287 O O . ARG A 1 165 ? 12.385 2.229 6.849 1.00 86.62 165 ARG A O 1
ATOM 1294 N N . GLY A 1 166 ? 10.718 0.732 7.062 1.00 90.06 166 GLY A N 1
ATOM 1295 C CA . GLY A 1 166 ? 10.382 1.085 8.437 1.00 90.06 166 GLY A CA 1
ATOM 1296 C C . GLY A 1 166 ? 9.857 2.519 8.570 1.00 90.06 166 GLY A C 1
ATOM 1297 O O . GLY A 1 166 ? 10.072 3.146 9.603 1.00 90.06 166 GLY A O 1
ATOM 1298 N N . CYS A 1 167 ? 9.218 3.061 7.526 1.00 89.94 167 CYS A N 1
ATOM 1299 C CA . CYS A 1 167 ? 8.711 4.433 7.512 1.00 89.94 16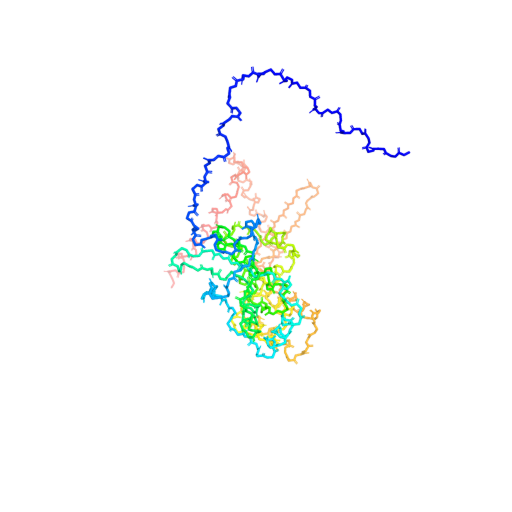7 CYS A CA 1
ATOM 1300 C C . CYS A 1 167 ? 7.197 4.488 7.739 1.00 89.94 167 CYS A C 1
ATOM 1302 O O . CYS A 1 167 ? 6.478 3.498 7.642 1.00 89.94 167 CYS A O 1
ATOM 1304 N N . THR A 1 168 ? 6.684 5.673 8.035 1.00 92.88 168 THR A N 1
ATOM 1305 C CA . THR A 1 168 ? 5.248 5.925 8.150 1.00 92.88 168 THR A CA 1
ATOM 1306 C C . THR A 1 168 ? 4.604 6.134 6.777 1.00 92.88 168 THR A C 1
ATOM 1308 O O . THR A 1 168 ? 5.245 6.570 5.821 1.00 92.88 168 THR A O 1
ATOM 1311 N N . ALA A 1 169 ? 3.284 5.934 6.681 1.00 89.62 169 ALA A N 1
ATOM 1312 C CA . ALA A 1 169 ? 2.531 6.237 5.458 1.00 89.62 169 ALA A CA 1
ATOM 1313 C C . ALA A 1 169 ? 2.680 7.705 5.005 1.00 89.62 169 ALA A C 1
ATOM 1315 O O . ALA A 1 169 ? 2.635 7.997 3.812 1.00 89.62 169 ALA A O 1
ATOM 1316 N N . LYS A 1 170 ? 2.885 8.632 5.952 1.00 90.94 170 LYS A N 1
ATOM 1317 C CA . LYS A 1 170 ? 3.123 10.053 5.666 1.00 90.94 170 LYS A CA 1
ATOM 1318 C C . LYS A 1 170 ? 4.491 10.282 5.020 1.00 90.94 170 LYS A C 1
ATOM 1320 O O . LYS A 1 170 ? 4.591 11.078 4.093 1.00 90.94 170 LYS A O 1
ATOM 1325 N N . GLU A 1 171 ? 5.524 9.600 5.503 1.00 89.25 171 GLU A N 1
ATOM 1326 C CA . GLU A 1 171 ? 6.874 9.678 4.934 1.00 89.25 171 GLU A CA 1
ATOM 1327 C C . GLU A 1 171 ? 6.933 9.015 3.556 1.00 89.25 171 GLU A C 1
ATOM 1329 O O . GLU A 1 171 ? 7.512 9.592 2.640 1.00 89.25 171 GLU A O 1
ATOM 1334 N N . LEU A 1 172 ? 6.261 7.869 3.374 1.00 88.25 172 LEU A N 1
ATOM 1335 C CA . LEU A 1 172 ? 6.132 7.231 2.061 1.00 88.25 172 LEU A CA 1
ATOM 1336 C C . LEU A 1 172 ? 5.435 8.151 1.045 1.00 88.25 172 LEU A C 1
ATOM 1338 O O . LEU A 1 172 ? 5.880 8.277 -0.093 1.00 88.25 172 LEU A O 1
ATOM 1342 N N . ALA A 1 173 ? 4.349 8.810 1.456 1.00 87.75 173 ALA A N 1
ATOM 1343 C CA . ALA A 1 173 ? 3.635 9.758 0.605 1.00 87.75 173 ALA A CA 1
ATOM 1344 C C . ALA A 1 173 ? 4.546 10.901 0.130 1.00 87.75 173 ALA A C 1
ATOM 1346 O O . ALA A 1 173 ? 4.548 11.233 -1.052 1.00 87.75 173 ALA A O 1
ATOM 1347 N N . ALA A 1 174 ? 5.364 11.448 1.035 1.00 83.25 174 ALA A N 1
ATOM 1348 C CA . ALA A 1 174 ? 6.331 12.488 0.702 1.00 83.25 174 ALA A CA 1
ATOM 1349 C C . ALA A 1 174 ? 7.431 11.991 -0.253 1.00 83.25 174 ALA A C 1
ATOM 1351 O O . ALA A 1 174 ? 7.812 12.728 -1.156 1.00 83.25 174 ALA A O 1
ATOM 1352 N N . SER A 1 175 ? 7.925 10.754 -0.095 1.00 80.75 175 SER A N 1
ATOM 1353 C CA . SER A 1 175 ? 8.966 10.214 -0.984 1.00 80.75 175 SER A CA 1
ATOM 1354 C C . SER A 1 175 ? 8.465 9.909 -2.396 1.00 80.75 175 SER A C 1
ATOM 1356 O O . SER A 1 175 ? 9.245 9.967 -3.339 1.00 80.75 175 SER A O 1
ATOM 1358 N N . LEU A 1 176 ? 7.178 9.579 -2.541 1.00 80.06 176 LEU A N 1
ATOM 1359 C CA . LEU A 1 176 ? 6.546 9.276 -3.830 1.00 80.06 176 LEU A CA 1
ATOM 1360 C C . LEU A 1 176 ? 5.857 10.496 -4.476 1.00 80.06 176 LEU A C 1
ATOM 1362 O O . LEU A 1 176 ? 5.221 10.335 -5.512 1.00 80.06 176 LEU A O 1
ATOM 1366 N N . ASP A 1 177 ? 5.953 11.683 -3.865 1.00 79.94 177 ASP A N 1
ATOM 1367 C CA . ASP A 1 177 ? 5.273 12.922 -4.287 1.00 79.94 177 ASP A CA 1
ATOM 1368 C C . ASP A 1 177 ? 3.750 12.757 -4.479 1.00 79.94 177 ASP A C 1
ATOM 1370 O O . ASP A 1 177 ? 3.128 13.275 -5.407 1.00 79.94 177 ASP A O 1
ATOM 1374 N N . VAL A 1 178 ? 3.117 11.997 -3.579 1.00 82.62 178 VAL A N 1
ATOM 1375 C CA . VAL A 1 178 ? 1.664 11.778 -3.561 1.00 82.62 178 VAL A CA 1
ATOM 1376 C C . VAL A 1 178 ? 1.047 12.312 -2.276 1.00 82.62 178 VAL A C 1
ATOM 1378 O O . VAL A 1 178 ? 1.694 12.455 -1.239 1.00 82.62 178 VAL A O 1
ATOM 1381 N N . SER A 1 179 ? -0.258 12.591 -2.305 1.00 87.31 179 SER A N 1
ATOM 1382 C CA . SER A 1 179 ? -0.935 13.067 -1.096 1.00 87.31 179 SER A CA 1
ATOM 1383 C C . SER A 1 179 ? -0.942 11.985 0.004 1.00 87.31 179 SER A C 1
ATOM 1385 O O . SER A 1 179 ? -1.244 10.821 -0.283 1.00 87.31 179 SER A O 1
ATOM 1387 N N . PRO A 1 180 ? -0.739 12.346 1.287 1.00 89.12 180 PRO A N 1
ATOM 1388 C CA . PRO A 1 180 ? -0.879 11.399 2.399 1.00 89.12 180 PRO A CA 1
ATOM 1389 C C . PRO A 1 180 ? -2.257 10.724 2.452 1.00 89.12 180 PRO A C 1
ATOM 1391 O O . PRO A 1 180 ? -2.389 9.566 2.851 1.00 89.12 180 PRO A O 1
ATOM 1394 N N . SER A 1 181 ? -3.300 11.444 2.020 1.00 88.88 181 SER A N 1
ATOM 1395 C CA . SER A 1 181 ? -4.659 10.909 1.913 1.00 88.88 181 SER A CA 1
ATOM 1396 C C . SER A 1 181 ? -4.760 9.776 0.889 1.00 88.88 181 SER A C 1
ATOM 1398 O O . SER A 1 181 ? -5.438 8.792 1.165 1.00 88.88 181 SER A O 1
ATOM 1400 N N . ALA A 1 182 ? -4.073 9.869 -0.253 1.00 87.38 182 ALA A N 1
ATOM 1401 C CA . ALA A 1 182 ? -4.082 8.818 -1.271 1.00 87.38 182 ALA A CA 1
ATOM 1402 C C . ALA A 1 182 ? -3.487 7.508 -0.736 1.00 87.38 182 ALA A C 1
ATOM 1404 O O . ALA A 1 182 ? -4.135 6.467 -0.831 1.00 87.38 182 ALA A O 1
ATOM 1405 N N . VAL A 1 183 ? -2.321 7.578 -0.083 1.00 90.62 183 VAL A N 1
ATOM 1406 C CA . VAL A 1 183 ? -1.682 6.408 0.546 1.00 90.62 183 VAL A CA 1
ATOM 1407 C C . VAL A 1 183 ? -2.584 5.819 1.633 1.00 90.62 183 VAL A C 1
ATOM 1409 O O . VAL A 1 183 ? -2.800 4.613 1.678 1.00 90.62 183 VAL A O 1
ATOM 1412 N N . THR A 1 184 ? -3.192 6.670 2.465 1.00 91.50 184 THR A N 1
ATOM 1413 C CA . THR A 1 184 ? -4.096 6.228 3.542 1.00 91.50 184 THR A CA 1
ATOM 1414 C C . THR A 1 184 ? -5.338 5.522 2.996 1.00 91.50 184 THR A C 1
ATOM 1416 O O . THR A 1 184 ? -5.776 4.519 3.558 1.00 91.50 184 THR A O 1
ATOM 1419 N N . LYS A 1 185 ? -5.915 6.039 1.905 1.00 91.81 185 LYS A N 1
ATOM 1420 C CA . LYS A 1 185 ? -7.089 5.450 1.253 1.00 91.81 185 LYS A CA 1
ATOM 1421 C C . LYS A 1 185 ? -6.776 4.094 0.642 1.00 91.81 185 LYS A C 1
ATOM 1423 O O . LYS A 1 185 ? -7.534 3.160 0.870 1.00 91.81 185 LYS A O 1
ATOM 1428 N N . ALA A 1 186 ? -5.650 3.987 -0.062 1.00 91.94 186 ALA A N 1
ATOM 1429 C CA . ALA A 1 186 ? -5.181 2.726 -0.623 1.00 91.94 186 ALA A CA 1
ATOM 1430 C C . ALA A 1 186 ? -4.965 1.681 0.483 1.00 91.94 186 ALA A C 1
ATOM 1432 O O . ALA A 1 186 ? -5.596 0.632 0.457 1.00 91.94 186 ALA A O 1
ATOM 1433 N N . LEU A 1 187 ? -4.187 2.003 1.523 1.00 94.44 187 LEU A N 1
ATOM 1434 C CA . LEU A 1 187 ? -3.950 1.093 2.654 1.00 94.44 187 LEU A CA 1
ATOM 1435 C C . LEU A 1 187 ? -5.239 0.690 3.389 1.00 94.44 187 LEU A C 1
ATOM 1437 O O . LEU A 1 187 ? -5.313 -0.396 3.957 1.00 94.44 187 LEU A O 1
ATOM 1441 N N . GLY A 1 188 ? -6.265 1.547 3.383 1.00 94.62 188 GLY A N 1
ATOM 1442 C CA . GLY A 1 188 ? -7.584 1.224 3.927 1.00 94.62 188 GLY A CA 1
ATOM 1443 C C . GLY A 1 188 ? -8.229 0.010 3.257 1.00 94.62 188 GLY A C 1
ATOM 1444 O O . GLY A 1 188 ? -8.853 -0.790 3.947 1.00 94.62 188 GLY A O 1
ATOM 1445 N N . LEU A 1 189 ? -8.005 -0.185 1.955 1.00 95.12 189 LEU A N 1
ATOM 1446 C CA . LEU A 1 189 ? -8.569 -1.301 1.189 1.00 95.12 189 LEU A CA 1
ATOM 1447 C C . LEU A 1 189 ? -8.096 -2.667 1.699 1.00 95.12 189 LEU A C 1
ATOM 1449 O O . LEU A 1 189 ? -8.844 -3.636 1.624 1.00 95.12 189 LEU A O 1
ATOM 1453 N N . LEU A 1 190 ? -6.895 -2.746 2.283 1.00 95.12 190 LEU A N 1
ATOM 1454 C CA . LEU A 1 190 ? -6.369 -3.989 2.861 1.00 95.12 190 LEU A CA 1
ATOM 1455 C C . LEU A 1 190 ? -7.143 -4.446 4.106 1.00 95.12 190 LEU A C 1
ATOM 1457 O O . LEU A 1 190 ? -7.008 -5.591 4.523 1.00 95.12 190 LEU A O 1
ATOM 1461 N N . LYS A 1 191 ? -7.971 -3.571 4.694 1.00 95.00 191 LYS A N 1
ATOM 1462 C CA . LYS A 1 191 ? -8.842 -3.899 5.835 1.00 95.00 191 LYS A CA 1
ATOM 1463 C C . LYS A 1 191 ? -10.150 -4.575 5.430 1.00 95.00 191 LYS A C 1
ATOM 1465 O O . LYS A 1 191 ? -10.910 -4.958 6.314 1.00 95.00 191 LYS A O 1
ATOM 1470 N N . LEU A 1 192 ? -10.441 -4.637 4.132 1.00 96.38 192 LEU A N 1
ATOM 1471 C CA . LEU A 1 192 ? -11.618 -5.321 3.613 1.00 96.38 192 LEU A CA 1
ATOM 1472 C C . LEU A 1 192 ? -11.383 -6.838 3.591 1.00 96.38 192 LEU A C 1
ATOM 1474 O O . LEU A 1 192 ? -10.238 -7.264 3.383 1.00 96.38 192 LEU A O 1
ATOM 1478 N N . PRO A 1 193 ? -12.441 -7.653 3.743 1.00 96.19 193 PRO A N 1
ATOM 1479 C CA . PRO A 1 193 ? -12.374 -9.087 3.517 1.00 96.19 193 PRO A CA 1
ATOM 1480 C C . PRO A 1 193 ? -12.026 -9.398 2.057 1.00 96.19 193 PRO A C 1
ATOM 1482 O O . PRO A 1 193 ? -12.157 -8.562 1.158 1.00 96.19 193 PRO A O 1
ATOM 1485 N N . GLU A 1 194 ? -11.539 -10.614 1.832 1.00 94.75 194 GLU A N 1
ATOM 1486 C CA . GLU A 1 194 ? -10.952 -11.040 0.560 1.00 94.75 194 GLU A CA 1
ATOM 1487 C C . GLU A 1 194 ? -11.903 -10.905 -0.637 1.00 94.75 194 GLU A C 1
ATOM 1489 O O . GLU A 1 194 ? -11.488 -10.440 -1.695 1.00 94.75 194 GLU A O 1
ATOM 1494 N N . ASP A 1 195 ? -13.184 -11.220 -0.459 1.00 95.12 195 ASP A N 1
ATOM 1495 C CA . ASP A 1 195 ? -14.224 -11.077 -1.481 1.00 95.12 195 ASP A CA 1
ATOM 1496 C C . ASP A 1 195 ? -14.436 -9.616 -1.899 1.00 95.12 195 ASP A C 1
ATOM 1498 O O . ASP A 1 195 ? -14.513 -9.314 -3.089 1.00 95.12 195 ASP A O 1
ATOM 1502 N N . LEU A 1 196 ? -14.465 -8.686 -0.938 1.00 95.62 196 LEU A N 1
ATOM 1503 C CA . LEU A 1 196 ? -14.603 -7.263 -1.240 1.00 95.62 196 LEU A CA 1
ATOM 1504 C C . LEU A 1 196 ? -13.331 -6.704 -1.881 1.00 95.62 196 LEU A C 1
ATOM 1506 O O . LEU A 1 196 ? -13.427 -5.880 -2.788 1.00 95.62 196 LEU A O 1
ATOM 1510 N N . ARG A 1 197 ? -12.140 -7.170 -1.481 1.00 94.94 197 ARG A N 1
ATOM 1511 C CA . ARG A 1 197 ? -10.892 -6.821 -2.183 1.00 94.94 197 ARG A CA 1
ATOM 1512 C C . ARG A 1 197 ? -10.907 -7.333 -3.623 1.00 94.94 197 ARG A C 1
ATOM 1514 O O . ARG A 1 197 ? -10.539 -6.582 -4.522 1.00 94.94 197 ARG A O 1
ATOM 1521 N N . ALA A 1 198 ? -11.380 -8.556 -3.858 1.00 92.50 198 ALA A N 1
ATOM 1522 C CA . ALA A 1 198 ? -11.526 -9.105 -5.202 1.00 92.50 198 ALA A CA 1
ATOM 1523 C C . ALA A 1 198 ? -12.505 -8.277 -6.054 1.00 92.50 198 ALA A C 1
ATOM 1525 O O . ALA A 1 198 ? -12.190 -7.951 -7.196 1.00 92.50 198 ALA A O 1
ATOM 1526 N N . ALA A 1 199 ? -13.635 -7.841 -5.487 1.00 92.62 199 ALA A N 1
ATOM 1527 C CA . ALA A 1 199 ? -14.585 -6.962 -6.174 1.00 92.62 199 ALA A CA 1
ATOM 1528 C C . ALA A 1 199 ? -13.980 -5.588 -6.525 1.00 92.62 199 ALA A C 1
ATOM 1530 O O . ALA A 1 199 ? -14.236 -5.046 -7.602 1.00 92.62 199 ALA A O 1
ATOM 1531 N N . VAL A 1 200 ? -13.143 -5.020 -5.647 1.00 92.62 200 VAL A N 1
ATOM 1532 C CA . VAL A 1 200 ? -12.386 -3.789 -5.948 1.00 92.62 200 VAL A CA 1
ATOM 1533 C C . VAL A 1 200 ? -11.375 -4.029 -7.063 1.00 92.62 200 VAL A C 1
ATOM 1535 O O . VAL A 1 200 ? -11.216 -3.177 -7.936 1.00 92.62 200 VAL A O 1
ATOM 1538 N N . ALA A 1 201 ? -10.717 -5.189 -7.048 1.00 88.06 201 ALA A N 1
ATOM 1539 C CA . ALA A 1 201 ? -9.681 -5.546 -8.003 1.00 88.06 201 ALA A CA 1
ATOM 1540 C C . ALA A 1 201 ? -10.174 -5.592 -9.451 1.00 88.06 201 ALA A C 1
ATOM 1542 O O . ALA A 1 201 ? -9.500 -5.094 -10.351 1.00 88.06 201 ALA A O 1
ATOM 1543 N N . ILE A 1 202 ? -11.372 -6.136 -9.657 1.00 87.81 202 ILE A N 1
ATOM 1544 C CA . ILE A 1 202 ? -12.014 -6.223 -10.975 1.00 87.81 202 ILE A CA 1
ATOM 1545 C C . ILE A 1 202 ? -12.856 -4.984 -11.323 1.00 87.81 202 ILE A C 1
ATOM 1547 O O . ILE A 1 202 ? -13.432 -4.915 -12.405 1.00 87.81 202 ILE A O 1
ATOM 1551 N N . GLY A 1 203 ? -12.930 -3.995 -10.424 1.00 86.75 203 GLY A N 1
ATOM 1552 C CA . GLY A 1 203 ? -13.644 -2.735 -10.642 1.00 86.75 203 GLY A CA 1
ATOM 1553 C C . GLY A 1 203 ? -15.156 -2.773 -10.387 1.00 86.75 203 GLY A C 1
ATOM 1554 O O . GLY A 1 203 ? -15.820 -1.765 -10.624 1.00 86.75 203 GLY A O 1
ATOM 1555 N N . GLU A 1 204 ? -15.705 -3.878 -9.874 1.00 89.50 204 GLU A N 1
ATOM 1556 C CA . GLU A 1 204 ? -17.120 -3.978 -9.480 1.00 89.50 204 GLU A CA 1
ATOM 1557 C C . GLU A 1 204 ? -17.449 -3.090 -8.275 1.00 89.50 204 GLU A C 1
ATOM 1559 O O . GLU A 1 204 ? -18.538 -2.519 -8.197 1.00 89.50 204 GLU A O 1
ATOM 1564 N N . LEU A 1 205 ? -16.499 -2.942 -7.346 1.00 90.19 205 LEU A N 1
ATOM 1565 C CA . LEU A 1 205 ? -16.625 -2.060 -6.191 1.00 90.19 205 LEU A CA 1
ATOM 1566 C C . LEU A 1 205 ? -15.698 -0.840 -6.352 1.00 90.19 205 LEU A C 1
ATOM 1568 O O . LEU A 1 205 ? -14.475 -0.974 -6.256 1.00 90.19 205 LEU A O 1
ATOM 1572 N N . PRO A 1 206 ? -16.236 0.378 -6.559 1.00 90.12 206 PRO A N 1
ATOM 1573 C CA . PRO A 1 206 ? -15.414 1.568 -6.739 1.00 90.12 206 PRO A CA 1
ATOM 1574 C C . PRO A 1 206 ? -14.518 1.853 -5.529 1.00 90.12 206 PRO A C 1
ATOM 1576 O O . PRO A 1 206 ? -14.964 1.849 -4.383 1.00 90.12 206 PRO A O 1
ATOM 1579 N N . ARG A 1 207 ? -13.256 2.216 -5.784 1.00 89.88 207 ARG A N 1
ATOM 1580 C CA . ARG A 1 207 ? -12.230 2.464 -4.749 1.00 89.88 207 ARG A CA 1
ATOM 1581 C C . ARG A 1 207 ? -12.643 3.444 -3.639 1.00 89.88 207 ARG A C 1
ATOM 1583 O O . ARG A 1 207 ? -12.228 3.293 -2.495 1.00 89.88 207 ARG A O 1
ATOM 1590 N N . ILE A 1 208 ? -13.434 4.468 -3.974 1.00 89.19 208 ILE A N 1
ATOM 1591 C CA . ILE A 1 208 ? -13.896 5.484 -3.012 1.00 89.19 208 ILE A CA 1
ATOM 1592 C C . ILE A 1 208 ? -14.905 4.855 -2.051 1.00 89.19 208 ILE A C 1
ATOM 1594 O O . ILE A 1 208 ? -14.774 4.994 -0.840 1.00 89.19 208 ILE A O 1
ATOM 1598 N N . THR A 1 209 ? -15.862 4.116 -2.600 1.00 91.69 209 THR A N 1
ATOM 1599 C CA . THR A 1 209 ? -16.867 3.369 -1.849 1.00 91.69 209 THR A CA 1
ATOM 1600 C C . THR A 1 209 ? -16.224 2.304 -0.970 1.00 91.69 209 THR A C 1
ATOM 1602 O O . THR A 1 209 ? -16.510 2.235 0.222 1.00 91.69 209 THR A O 1
ATOM 1605 N N . ALA A 1 210 ? -15.290 1.538 -1.531 1.00 93.62 210 ALA A N 1
ATOM 1606 C CA . ALA A 1 210 ? -14.526 0.529 -0.811 1.00 93.62 210 ALA A CA 1
ATOM 1607 C C . ALA A 1 210 ? -13.773 1.115 0.391 1.00 93.62 210 ALA A C 1
ATOM 1609 O O . ALA A 1 210 ? -13.805 0.544 1.478 1.00 93.62 210 ALA A O 1
ATOM 1610 N N . TYR A 1 211 ? -13.149 2.286 0.220 1.00 94.00 211 TYR A N 1
ATOM 1611 C CA . TYR A 1 211 ? -12.490 2.991 1.316 1.00 94.00 211 TYR A CA 1
ATOM 1612 C C . TYR A 1 211 ? -13.467 3.421 2.420 1.00 94.00 211 TYR A C 1
ATOM 1614 O O . TYR A 1 211 ? -13.136 3.319 3.599 1.00 94.00 211 TYR A O 1
ATOM 1622 N N . GLU A 1 212 ? -14.665 3.904 2.080 1.00 93.31 212 GLU A N 1
ATOM 1623 C CA . GLU A 1 212 ? -15.651 4.256 3.109 1.00 93.31 212 GLU A CA 1
ATOM 1624 C C . GLU A 1 212 ? -16.125 3.015 3.873 1.00 93.31 212 GLU A C 1
ATOM 1626 O O . GLU A 1 212 ? -16.146 3.025 5.106 1.00 93.31 212 GLU A O 1
ATOM 1631 N N . ILE A 1 213 ? -16.401 1.917 3.164 1.00 94.31 213 ILE A N 1
ATOM 1632 C CA . ILE A 1 213 ? -16.774 0.629 3.764 1.00 94.31 213 ILE A CA 1
ATOM 1633 C C . ILE A 1 213 ? -15.656 0.116 4.681 1.00 94.31 213 ILE A C 1
ATOM 1635 O O . ILE A 1 213 ? -15.931 -0.298 5.806 1.00 94.31 213 ILE A O 1
ATOM 1639 N N . SER A 1 214 ? -14.385 0.236 4.279 1.00 94.94 214 SER A N 1
ATOM 1640 C CA . SER A 1 214 ? -13.235 -0.244 5.062 1.00 94.94 214 SER A CA 1
ATOM 1641 C C . SER A 1 214 ? -13.041 0.475 6.406 1.00 94.94 214 SER A C 1
ATOM 1643 O O . SER A 1 214 ? -12.169 0.108 7.195 1.00 94.94 214 SER A O 1
ATOM 1645 N N . ARG A 1 215 ? -13.793 1.552 6.672 1.00 93.62 215 ARG A N 1
ATOM 1646 C CA . ARG A 1 215 ? -13.799 2.261 7.965 1.00 93.62 215 ARG A CA 1
ATOM 1647 C C . ARG A 1 215 ? -14.716 1.599 8.995 1.00 93.62 215 ARG A C 1
ATOM 1649 O O . ARG A 1 215 ? -14.633 1.962 10.172 1.00 93.62 215 ARG A O 1
ATOM 1656 N N . LEU A 1 216 ? -15.599 0.696 8.568 1.00 92.56 216 LEU A N 1
ATOM 1657 C CA . LEU A 1 216 ? -16.428 -0.112 9.456 1.00 92.56 216 LEU A CA 1
ATOM 1658 C C . LEU A 1 216 ? -15.586 -1.190 10.139 1.00 92.56 216 LEU A C 1
ATOM 1660 O O . LEU A 1 216 ? -14.650 -1.738 9.558 1.00 92.56 216 LEU A O 1
ATOM 1664 N N . GLU A 1 217 ? -15.935 -1.488 11.387 1.00 89.00 217 GLU A N 1
ATOM 1665 C CA . GLU A 1 217 ? -15.317 -2.568 12.150 1.00 89.00 217 GLU A CA 1
ATOM 1666 C C . GLU A 1 217 ? -16.089 -3.876 11.954 1.00 89.00 217 GLU A C 1
ATOM 1668 O O . GLU A 1 217 ? -17.308 -3.923 12.150 1.00 89.00 217 GLU A O 1
ATOM 1673 N N . GLY A 1 218 ? -15.350 -4.945 11.656 1.00 90.38 218 GLY A N 1
ATOM 1674 C CA . GLY A 1 218 ? -15.888 -6.287 11.445 1.00 90.38 218 GLY A CA 1
ATOM 1675 C C . GLY A 1 218 ? -16.271 -6.546 9.990 1.00 90.38 218 GLY A C 1
ATOM 1676 O O . GLY A 1 218 ? -16.851 -5.689 9.326 1.00 90.38 218 GLY A O 1
ATOM 1677 N N . GLU A 1 219 ? -15.942 -7.744 9.511 1.00 93.75 219 GLU A N 1
ATOM 1678 C CA . GLU A 1 219 ? -16.166 -8.141 8.118 1.00 93.75 219 GLU A CA 1
ATOM 1679 C C . GLU A 1 219 ? -17.657 -8.204 7.764 1.00 93.75 219 GLU A C 1
ATOM 1681 O O . GLU A 1 219 ? -18.036 -7.755 6.686 1.00 93.75 219 GLU A O 1
ATOM 1686 N N . ASP A 1 220 ? -18.515 -8.667 8.680 1.00 92.56 220 ASP A N 1
ATOM 1687 C CA . ASP A 1 220 ? -19.964 -8.754 8.447 1.00 92.56 220 ASP A CA 1
ATOM 1688 C C . ASP A 1 220 ? -20.581 -7.379 8.165 1.00 92.56 220 ASP A C 1
ATOM 1690 O O . ASP A 1 220 ? -21.276 -7.203 7.167 1.00 92.56 220 ASP A O 1
ATOM 1694 N N . SER A 1 221 ? -20.246 -6.368 8.980 1.00 92.31 221 SER A N 1
ATOM 1695 C CA . SER A 1 221 ? -20.715 -4.989 8.777 1.00 92.31 221 SER A CA 1
ATOM 1696 C C . SER A 1 221 ? -20.251 -4.422 7.432 1.00 92.31 221 SER A C 1
ATOM 1698 O O . SER A 1 221 ? -20.955 -3.636 6.799 1.00 92.31 221 SER A O 1
ATOM 1700 N N . GLN A 1 222 ? -19.036 -4.781 7.004 1.00 95.69 222 GLN A N 1
ATOM 1701 C CA . GLN A 1 222 ? -18.483 -4.337 5.727 1.00 95.69 222 GLN A CA 1
ATOM 1702 C C . GLN A 1 222 ? -19.219 -4.986 4.548 1.00 95.69 222 GLN A C 1
ATOM 1704 O O . GLN A 1 222 ? -19.567 -4.283 3.599 1.00 95.69 222 GLN A O 1
ATOM 1709 N N . ARG A 1 223 ? -19.504 -6.293 4.625 1.00 95.25 223 ARG A N 1
ATOM 1710 C CA . ARG A 1 223 ? -20.280 -7.026 3.610 1.00 95.25 223 ARG A CA 1
ATOM 1711 C C . ARG A 1 223 ? -21.716 -6.519 3.519 1.00 95.25 223 ARG A C 1
ATOM 1713 O O . ARG A 1 223 ? -22.190 -6.260 2.418 1.00 95.25 223 ARG A O 1
ATOM 1720 N N . GLU A 1 224 ? -22.375 -6.299 4.655 1.00 93.50 224 GLU A N 1
ATOM 1721 C CA . GLU A 1 224 ? -23.733 -5.745 4.705 1.00 93.50 224 GLU A CA 1
ATOM 1722 C C . GLU A 1 224 ? -23.794 -4.360 4.046 1.00 93.50 224 GLU A C 1
ATOM 1724 O O . GLU A 1 224 ? -24.666 -4.098 3.218 1.00 93.50 224 GLU A O 1
ATOM 1729 N N . MET A 1 225 ? -22.829 -3.482 4.347 1.00 93.19 225 MET A N 1
ATOM 1730 C CA . MET A 1 225 ? -22.764 -2.158 3.727 1.00 93.19 225 MET A CA 1
ATOM 1731 C C . MET A 1 225 ? -22.494 -2.238 2.220 1.00 93.19 225 MET A C 1
ATOM 1733 O O . MET A 1 225 ? -23.101 -1.491 1.456 1.00 93.19 225 MET A O 1
ATOM 1737 N N . ALA A 1 226 ? -21.606 -3.133 1.776 1.00 93.69 226 ALA A N 1
ATOM 1738 C CA . ALA A 1 226 ? -21.324 -3.331 0.355 1.00 93.69 226 ALA A CA 1
ATOM 1739 C C . ALA A 1 226 ? -22.570 -3.795 -0.417 1.00 93.69 226 ALA A C 1
ATOM 1741 O O . ALA A 1 226 ? -22.876 -3.255 -1.481 1.00 93.69 226 ALA A O 1
ATOM 1742 N N . GLU A 1 227 ? -23.321 -4.741 0.146 1.00 92.25 227 GLU A N 1
ATOM 1743 C CA . GLU A 1 227 ? -24.557 -5.239 -0.456 1.00 92.25 227 GLU A CA 1
ATOM 1744 C C . GLU A 1 227 ? -25.641 -4.155 -0.483 1.00 92.25 227 GLU A C 1
ATOM 1746 O O . GLU A 1 227 ? -26.276 -3.921 -1.513 1.00 92.25 227 GLU A O 1
ATOM 1751 N N . ARG A 1 228 ? -25.783 -3.400 0.611 1.00 91.38 228 ARG A N 1
ATOM 1752 C CA . ARG A 1 228 ? -26.706 -2.265 0.684 1.00 91.38 228 ARG A CA 1
ATOM 1753 C C . ARG A 1 228 ? -26.409 -1.209 -0.381 1.00 91.38 228 ARG A C 1
ATOM 1755 O O . ARG A 1 228 ? -27.326 -0.725 -1.038 1.00 91.38 228 ARG A O 1
ATOM 1762 N N . VAL A 1 229 ? -25.136 -0.874 -0.597 1.00 91.38 229 VAL A N 1
ATOM 1763 C CA . VAL A 1 229 ? -24.720 0.052 -1.663 1.00 91.38 229 VAL A CA 1
ATOM 1764 C C . VAL A 1 229 ? -25.141 -0.455 -3.039 1.00 91.38 229 VAL A C 1
ATOM 1766 O O . VAL A 1 229 ? -25.630 0.331 -3.851 1.00 91.38 229 VAL A O 1
ATOM 1769 N N . LYS A 1 230 ? -24.962 -1.754 -3.297 1.00 88.19 230 LYS A N 1
ATOM 1770 C CA . LYS A 1 230 ? -25.301 -2.384 -4.576 1.00 88.19 230 LYS A CA 1
ATOM 1771 C C . LYS A 1 230 ? -26.809 -2.377 -4.843 1.00 88.19 230 LYS A C 1
ATOM 1773 O O . LYS A 1 230 ? -27.215 -2.160 -5.980 1.00 88.19 230 LYS A O 1
ATOM 1778 N N . GLN A 1 231 ? -27.622 -2.586 -3.809 1.00 89.62 231 GLN A N 1
ATOM 1779 C CA . GLN A 1 231 ? -29.083 -2.631 -3.914 1.00 89.62 231 GLN A CA 1
ATOM 1780 C C . GLN A 1 231 ? -29.725 -1.238 -3.973 1.00 89.62 231 GLN A C 1
ATOM 1782 O O . GLN A 1 231 ? -30.620 -1.007 -4.782 1.00 89.62 231 GLN A O 1
ATOM 1787 N N . GLU A 1 232 ? -29.276 -0.307 -3.127 1.00 87.50 232 GLU A N 1
ATOM 1788 C CA . GLU A 1 232 ? -29.888 1.022 -2.974 1.00 87.50 232 GLU A CA 1
ATOM 1789 C C . GLU A 1 232 ? -29.267 2.087 -3.897 1.00 87.50 232 GLU A C 1
ATOM 1791 O O . GLU A 1 232 ? -29.816 3.181 -4.021 1.00 87.50 232 GLU A O 1
ATOM 1796 N N . GLY A 1 233 ? -28.128 1.806 -4.546 1.00 85.19 233 GLY A N 1
ATOM 1797 C CA . GLY A 1 233 ? -27.462 2.752 -5.449 1.00 85.19 233 GLY A CA 1
ATOM 1798 C C . GLY A 1 233 ? -26.990 4.029 -4.744 1.00 85.19 233 GLY A C 1
ATOM 1799 O O . GLY A 1 233 ? -27.116 5.128 -5.286 1.00 85.19 233 GLY A O 1
ATOM 1800 N N . LEU A 1 234 ? -26.488 3.894 -3.513 1.00 85.94 234 LEU A N 1
ATOM 1801 C CA . LEU A 1 234 ? -26.147 5.027 -2.651 1.00 85.94 234 LEU A CA 1
ATOM 1802 C C . LEU A 1 234 ? -25.045 5.914 -3.248 1.00 85.94 234 LEU A C 1
ATOM 1804 O O . LEU A 1 234 ? -24.035 5.444 -3.772 1.00 85.94 234 LEU A O 1
ATOM 1808 N N . THR A 1 235 ? -25.198 7.227 -3.086 1.00 86.69 235 THR A N 1
ATOM 1809 C CA . THR A 1 235 ? -24.145 8.200 -3.406 1.00 86.69 235 THR A CA 1
ATOM 1810 C C . THR A 1 235 ? -23.011 8.146 -2.380 1.00 86.69 235 THR A C 1
ATOM 1812 O O . THR A 1 235 ? -23.218 7.796 -1.219 1.00 86.69 235 THR A O 1
ATOM 1815 N N . ASN A 1 236 ? -21.805 8.578 -2.765 1.00 84.00 236 ASN A N 1
ATOM 1816 C CA . ASN A 1 236 ? -20.643 8.603 -1.862 1.00 84.00 236 ASN A CA 1
ATOM 1817 C C . ASN A 1 236 ? -20.909 9.351 -0.543 1.00 84.00 236 ASN A C 1
ATOM 1819 O O . ASN A 1 236 ? -20.412 8.941 0.504 1.00 84.00 236 ASN A O 1
ATOM 1823 N N . THR A 1 237 ? -21.709 10.421 -0.580 1.00 85.69 237 THR A N 1
ATOM 1824 C CA . THR A 1 237 ? -22.102 11.175 0.618 1.00 85.69 237 THR A CA 1
ATOM 1825 C C . THR A 1 237 ? -22.994 10.338 1.532 1.00 85.69 237 THR A C 1
ATOM 1827 O O . THR A 1 237 ? -22.704 10.223 2.719 1.00 85.69 237 THR A O 1
ATOM 1830 N N . GLN A 1 238 ? -24.017 9.683 0.976 1.00 87.75 238 GLN A N 1
ATOM 1831 C CA . GLN A 1 238 ? -24.921 8.810 1.735 1.00 87.75 238 GLN A CA 1
ATOM 1832 C C . GLN A 1 238 ? -24.182 7.612 2.342 1.00 87.75 238 GLN A C 1
ATOM 1834 O O . GLN A 1 238 ? -24.468 7.212 3.466 1.00 87.75 238 GLN A O 1
ATOM 1839 N N . ILE A 1 239 ? -23.196 7.063 1.627 1.00 89.00 239 ILE A N 1
ATOM 1840 C CA . ILE A 1 239 ? -22.344 5.978 2.130 1.00 89.00 239 ILE A CA 1
ATOM 1841 C C . ILE A 1 239 ? -21.522 6.465 3.322 1.00 89.00 239 ILE A C 1
ATOM 1843 O O . ILE A 1 239 ? -21.509 5.816 4.367 1.00 89.00 239 ILE A O 1
ATOM 1847 N N . ALA A 1 240 ? -20.866 7.621 3.195 1.00 86.25 240 ALA A N 1
ATOM 1848 C CA . ALA A 1 240 ? -20.090 8.201 4.284 1.00 86.25 240 ALA A CA 1
ATOM 1849 C C . ALA A 1 240 ? -20.968 8.479 5.519 1.00 86.25 240 ALA A C 1
ATOM 1851 O O . ALA A 1 240 ? -20.552 8.183 6.640 1.00 86.25 240 ALA A O 1
ATOM 1852 N N . GLU A 1 241 ? -22.187 8.989 5.328 1.00 87.38 241 GLU A N 1
ATOM 1853 C CA . GLU A 1 241 ? -23.166 9.207 6.401 1.00 87.38 241 GLU A CA 1
ATOM 1854 C C . GLU A 1 241 ? -23.602 7.895 7.065 1.00 87.38 241 GLU A C 1
ATOM 1856 O O . GLU A 1 241 ? -23.519 7.778 8.288 1.00 87.38 241 GLU A O 1
ATOM 1861 N N . ALA A 1 242 ? -23.975 6.876 6.284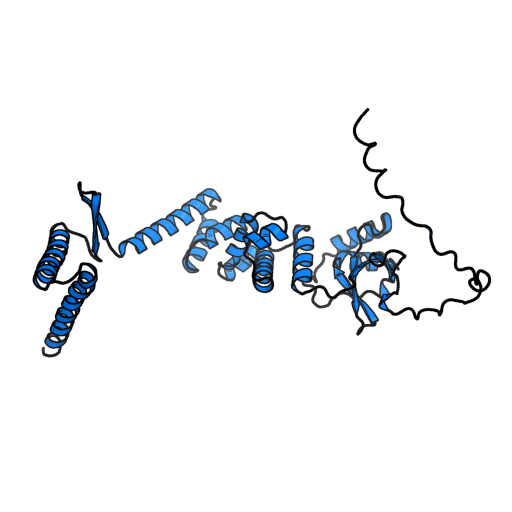 1.00 87.31 242 ALA A N 1
ATOM 1862 C CA . ALA A 1 242 ? -24.377 5.566 6.800 1.00 87.31 242 ALA A CA 1
ATOM 1863 C C . ALA A 1 242 ? -23.243 4.876 7.581 1.00 87.31 242 ALA A C 1
ATOM 1865 O O . ALA A 1 242 ? -23.464 4.285 8.644 1.00 87.31 242 ALA A O 1
ATOM 1866 N N . VAL A 1 243 ? -22.004 4.994 7.095 1.00 88.75 243 VAL A N 1
ATOM 1867 C CA . VAL A 1 243 ? -20.808 4.501 7.790 1.00 88.75 243 VAL A CA 1
ATOM 1868 C C . VAL A 1 243 ? -20.595 5.252 9.104 1.00 88.75 243 VAL A C 1
ATOM 1870 O O . VAL A 1 243 ? -20.332 4.625 10.134 1.00 88.75 243 VAL A O 1
ATOM 1873 N N . GLN A 1 244 ? -20.723 6.583 9.110 1.00 86.44 244 GLN A N 1
ATOM 1874 C CA . GLN A 1 244 ? -20.609 7.379 10.336 1.00 86.44 244 GLN A CA 1
ATOM 1875 C C . GLN A 1 244 ? -21.695 7.039 11.348 1.00 86.44 244 GLN A C 1
ATOM 1877 O O . GLN A 1 244 ? -21.386 6.893 12.528 1.00 86.44 244 GLN A O 1
ATOM 1882 N N . GLU A 1 245 ? -22.938 6.863 10.911 1.00 86.38 245 GLU A N 1
ATOM 1883 C CA . GLU A 1 245 ? -24.040 6.494 11.791 1.00 86.38 245 GLU A CA 1
ATOM 1884 C C . GLU A 1 245 ? -23.805 5.122 12.433 1.00 86.38 245 GLU A C 1
ATOM 1886 O O . GLU A 1 245 ? -23.936 4.970 13.649 1.00 86.38 245 GLU A O 1
ATOM 1891 N N . THR A 1 246 ? -23.372 4.138 11.646 1.00 83.00 246 THR A N 1
ATOM 1892 C CA . THR A 1 246 ? -23.064 2.784 12.129 1.00 83.00 246 THR A CA 1
ATOM 1893 C C . THR A 1 246 ? -21.935 2.809 13.165 1.00 83.00 246 THR A C 1
ATOM 1895 O O . THR A 1 246 ? -22.044 2.209 14.240 1.00 83.00 246 THR A O 1
ATOM 1898 N N . ARG A 1 247 ? -20.873 3.583 12.907 1.00 81.81 247 ARG A N 1
ATOM 1899 C CA . ARG A 1 247 ? -19.765 3.784 13.858 1.00 81.81 247 ARG A CA 1
ATOM 1900 C C . ARG A 1 247 ? -20.207 4.561 15.099 1.00 81.81 247 ARG A C 1
ATOM 1902 O O . ARG A 1 247 ? -19.815 4.215 16.210 1.00 81.81 247 ARG A O 1
ATOM 1909 N N . GLY A 1 248 ? -21.047 5.579 14.931 1.00 75.12 248 GLY A N 1
ATOM 1910 C CA . GLY A 1 248 ? -21.605 6.395 16.008 1.00 75.12 248 GLY A CA 1
ATOM 1911 C C . GLY A 1 248 ? -22.497 5.586 16.948 1.00 75.12 248 GLY A C 1
ATOM 1912 O O . GLY A 1 248 ? -22.318 5.660 18.163 1.00 75.12 248 GLY A O 1
ATOM 1913 N N . ARG A 1 249 ? -23.391 4.749 16.403 1.00 70.56 249 ARG A N 1
ATOM 1914 C CA . ARG A 1 249 ? -24.247 3.821 17.162 1.00 70.56 249 ARG A CA 1
ATOM 1915 C C . ARG A 1 249 ? -23.419 2.797 17.933 1.00 70.56 249 ARG A C 1
ATOM 1917 O O . ARG A 1 249 ? -23.701 2.565 19.106 1.00 70.56 249 ARG A O 1
ATOM 1924 N N . ARG A 1 250 ? -22.367 2.238 17.324 1.00 62.62 250 ARG A N 1
ATOM 1925 C CA . ARG A 1 250 ? -21.448 1.293 17.981 1.00 62.62 250 ARG A CA 1
ATOM 1926 C C . ARG A 1 250 ? -20.628 1.960 19.086 1.00 62.62 250 ARG A C 1
ATOM 1928 O O . ARG A 1 250 ? -20.525 1.400 20.169 1.00 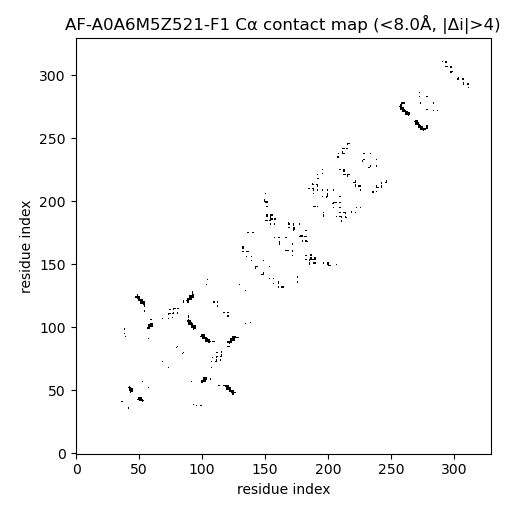62.62 250 ARG A O 1
ATOM 1935 N N . ASN A 1 251 ? -20.147 3.186 18.879 1.00 59.50 251 ASN A N 1
ATOM 1936 C CA . ASN A 1 251 ? -19.477 3.966 19.924 1.00 59.50 251 ASN A CA 1
ATOM 1937 C C . ASN A 1 251 ? -20.432 4.344 21.065 1.00 59.50 251 ASN A C 1
ATOM 1939 O O . ASN A 1 251 ? -20.040 4.296 22.227 1.00 59.50 251 ASN A O 1
ATOM 1943 N N . HIS A 1 252 ? -21.696 4.659 20.768 1.00 57.22 252 HIS A N 1
ATOM 1944 C CA . HIS A 1 252 ? -22.726 4.861 21.790 1.00 57.22 252 HIS A CA 1
ATOM 1945 C C . HIS A 1 252 ? -23.050 3.564 22.542 1.00 57.22 252 HIS A C 1
ATOM 1947 O O . HIS A 1 252 ? -23.196 3.592 23.759 1.00 57.22 252 HIS A O 1
ATOM 1953 N N . ALA A 1 253 ? -23.124 2.423 21.851 1.00 56.81 253 ALA A N 1
ATOM 1954 C CA . ALA A 1 253 ? -23.338 1.114 22.466 1.00 56.81 253 ALA A CA 1
ATOM 1955 C C . ALA A 1 253 ? -22.139 0.680 23.331 1.00 56.81 2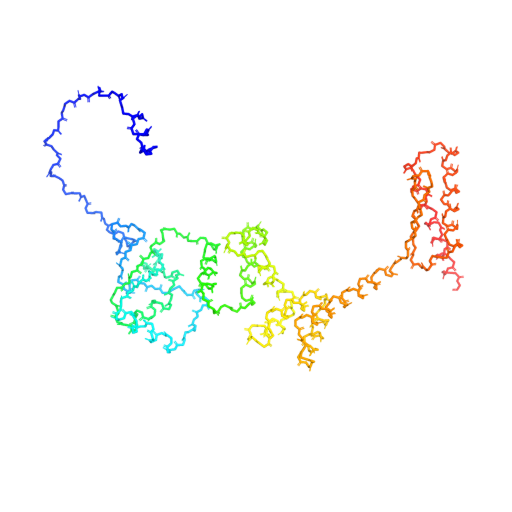53 ALA A C 1
ATOM 1957 O O . ALA A 1 253 ? -22.340 0.215 24.447 1.00 56.81 253 ALA A O 1
ATOM 1958 N N . ALA A 1 254 ? -20.903 0.921 22.888 1.00 55.06 254 ALA A N 1
ATOM 1959 C CA . ALA A 1 254 ? -19.685 0.688 23.669 1.00 55.06 254 ALA A CA 1
ATOM 1960 C C . ALA A 1 254 ? -19.527 1.692 24.832 1.00 55.06 254 ALA A C 1
ATOM 1962 O O . ALA A 1 254 ? -19.001 1.356 25.892 1.00 55.06 254 ALA A O 1
ATOM 1963 N N . SER A 1 255 ? -20.042 2.917 24.688 1.00 54.31 255 SER A N 1
ATOM 1964 C CA . SER A 1 255 ? -20.113 3.911 25.769 1.00 54.31 255 SER A CA 1
ATOM 1965 C C . SER A 1 255 ? -21.199 3.602 26.806 1.00 54.31 255 SER A C 1
ATOM 1967 O O . SER A 1 255 ? -21.159 4.171 27.897 1.00 54.31 255 SER A O 1
ATOM 1969 N N . LYS A 1 256 ? -22.150 2.696 26.527 1.00 51.44 256 LYS A N 1
ATOM 1970 C CA . LYS A 1 256 ? -23.137 2.239 27.524 1.00 51.44 256 LYS A CA 1
ATOM 1971 C C . LYS A 1 256 ? -22.537 1.336 28.607 1.00 51.44 256 LYS A C 1
ATOM 1973 O O . LYS A 1 256 ? -23.251 0.972 29.532 1.00 51.44 256 LYS A O 1
ATOM 1978 N N . THR A 1 257 ? -21.236 1.044 28.568 1.00 51.50 257 THR A N 1
ATOM 1979 C CA . THR A 1 257 ? -20.549 0.268 29.618 1.00 51.50 257 THR A CA 1
ATOM 1980 C C . THR A 1 257 ? -20.236 1.058 30.905 1.00 51.50 257 THR A C 1
ATOM 1982 O O . THR A 1 257 ? -19.554 0.554 31.796 1.00 51.50 257 THR A O 1
ATOM 1985 N N . GLY A 1 258 ? -20.774 2.272 31.054 1.00 56.22 258 GLY A N 1
ATOM 1986 C CA . GLY A 1 258 ? -20.953 2.915 32.356 1.00 56.22 258 GLY A CA 1
ATOM 1987 C C . GLY A 1 258 ? -21.319 4.394 32.253 1.00 56.22 258 GLY A C 1
ATOM 1988 O O . GLY A 1 258 ? -20.675 5.147 31.520 1.00 56.22 258 GLY A O 1
ATOM 1989 N N . ARG A 1 259 ? -22.342 4.845 32.993 1.00 66.69 259 ARG A N 1
ATOM 1990 C CA . ARG A 1 259 ? -22.616 6.287 33.130 1.00 66.69 259 ARG A CA 1
ATOM 1991 C C . ARG A 1 259 ? -21.511 6.912 33.989 1.00 66.69 259 ARG A C 1
ATOM 1993 O O . ARG A 1 259 ? -21.082 6.336 34.987 1.00 66.69 259 ARG A O 1
ATOM 2000 N N . ARG A 1 260 ? -21.045 8.100 33.599 1.00 74.62 260 ARG A N 1
ATOM 2001 C CA . ARG A 1 260 ? -20.065 8.903 34.343 1.00 74.62 260 ARG A CA 1
ATOM 2002 C C . ARG A 1 260 ? -20.672 10.276 34.604 1.00 74.62 260 ARG A C 1
ATOM 2004 O O . ARG A 1 260 ? -21.010 10.977 33.657 1.00 74.62 260 ARG A O 1
ATOM 2011 N N . LEU A 1 261 ? -20.804 10.650 35.873 1.00 79.12 261 LEU A N 1
ATOM 2012 C CA . LEU A 1 261 ? -21.265 11.973 36.289 1.00 79.12 261 LEU A CA 1
ATOM 2013 C C . LEU A 1 261 ? -20.084 12.744 36.879 1.00 79.12 261 LEU A C 1
ATOM 2015 O O . LEU A 1 261 ? -19.476 12.298 37.854 1.00 79.12 261 LEU A O 1
ATOM 2019 N N . ALA A 1 262 ? -19.751 13.885 36.277 1.00 81.81 262 ALA A N 1
ATOM 2020 C CA . ALA A 1 262 ? -18.716 14.794 36.759 1.00 81.81 262 ALA A CA 1
ATOM 2021 C C . ALA A 1 262 ? -19.364 16.089 37.261 1.00 81.81 262 ALA A C 1
ATOM 2023 O O . ALA A 1 262 ? -20.091 16.747 36.521 1.00 81.81 262 ALA A O 1
ATOM 2024 N N . CYS A 1 263 ? -19.097 16.441 38.516 1.00 81.62 263 CYS A N 1
ATOM 2025 C CA . CYS A 1 263 ? -19.631 17.627 39.178 1.00 81.62 263 CYS A CA 1
ATOM 2026 C C . CYS A 1 263 ? -18.468 18.558 39.529 1.00 81.62 263 CYS A C 1
ATOM 2028 O O . CYS A 1 263 ? -17.548 18.146 40.241 1.00 81.62 263 CYS A O 1
ATOM 2030 N N . SER A 1 264 ? -18.507 19.802 39.061 1.00 87.75 264 SER A N 1
ATOM 2031 C CA . SER A 1 264 ? -17.540 20.831 39.456 1.00 87.75 264 SER A CA 1
ATOM 2032 C C . SER A 1 264 ? -18.041 21.565 40.697 1.00 87.75 264 SER A C 1
ATOM 2034 O O . SER A 1 264 ? -19.195 21.984 40.753 1.00 87.75 264 SER A O 1
ATOM 2036 N N . LEU A 1 265 ? -17.177 21.716 41.697 1.00 84.56 265 LEU A N 1
ATOM 2037 C CA . LEU A 1 265 ? -17.450 22.464 42.920 1.00 84.56 265 LEU A CA 1
ATOM 2038 C C . LEU A 1 265 ? -16.987 23.914 42.750 1.00 84.56 265 LEU A C 1
ATOM 2040 O O . LEU A 1 265 ? -16.011 24.190 42.054 1.00 84.56 265 LEU A O 1
ATOM 2044 N N . ALA A 1 266 ? -17.634 24.841 43.456 1.00 78.12 266 ALA A N 1
ATOM 2045 C CA . ALA A 1 266 ? -17.251 26.258 43.457 1.00 78.12 266 ALA A CA 1
ATOM 2046 C C . ALA A 1 266 ? -15.817 26.506 43.972 1.00 78.12 266 ALA A C 1
ATOM 2048 O O . ALA A 1 266 ? -15.230 27.545 43.695 1.00 78.12 266 ALA A O 1
ATOM 2049 N N . SER A 1 267 ? -15.231 25.540 44.684 1.00 81.31 267 SER A N 1
ATOM 2050 C CA . SER A 1 267 ? -13.838 25.562 45.142 1.00 81.31 267 SER A CA 1
ATOM 2051 C C . SER A 1 267 ? -12.806 25.261 44.044 1.00 81.31 267 SER A C 1
ATOM 2053 O O . SER A 1 267 ? -11.615 25.224 44.338 1.00 81.31 267 SER A O 1
ATOM 2055 N N . GLY A 1 268 ? -13.235 25.001 42.803 1.00 81.50 268 GLY A N 1
ATOM 2056 C CA . GLY A 1 268 ? -12.361 24.637 41.680 1.00 81.50 268 GLY A CA 1
ATOM 2057 C C . GLY A 1 268 ? -12.025 23.143 41.595 1.00 81.50 268 GLY A C 1
ATOM 2058 O O . GLY A 1 268 ? -11.464 22.693 40.598 1.00 81.50 268 GLY A O 1
ATOM 2059 N N . SER A 1 269 ? -12.405 22.349 42.597 1.00 82.19 269 SER A N 1
ATOM 2060 C CA . SER A 1 269 ? -12.271 20.889 42.567 1.00 82.19 269 SER A CA 1
ATOM 2061 C C . SER A 1 269 ? -13.410 20.243 41.777 1.00 82.19 269 SER A C 1
ATOM 2063 O O . SER A 1 269 ? -14.537 20.733 41.788 1.00 82.19 269 SER A O 1
ATOM 2065 N N . SER A 1 270 ? -13.156 19.097 41.143 1.00 82.38 270 SER A N 1
ATOM 2066 C CA . SER A 1 270 ? -14.203 18.292 40.501 1.00 82.38 270 SER A CA 1
ATOM 2067 C C . SER A 1 270 ? -14.287 16.900 41.116 1.00 82.38 270 SER A C 1
ATOM 2069 O O . SER A 1 270 ? -13.284 16.324 41.537 1.00 82.38 270 SER A O 1
ATOM 2071 N N . VAL A 1 271 ? -15.502 16.361 41.178 1.00 85.00 271 VAL A N 1
ATOM 2072 C CA . VAL A 1 271 ? -15.778 15.006 41.656 1.00 85.00 271 VAL A CA 1
ATOM 2073 C C . VAL A 1 271 ? -16.422 14.226 40.525 1.00 85.00 271 VAL A C 1
ATOM 2075 O O . VAL A 1 271 ? -17.426 14.652 39.959 1.00 85.00 271 VAL A O 1
ATOM 2078 N N . THR A 1 272 ? -15.837 13.081 40.185 1.00 85.25 272 THR A N 1
ATOM 2079 C CA . THR A 1 272 ? -16.385 12.175 39.177 1.00 85.25 272 THR A CA 1
ATOM 2080 C C . THR A 1 272 ? -16.795 10.864 39.830 1.00 85.25 272 THR A C 1
ATOM 2082 O O . THR A 1 272 ? -15.967 10.219 40.470 1.00 85.25 272 THR A O 1
ATOM 2085 N N . VAL A 1 273 ? -18.032 10.430 39.587 1.00 82.44 273 VAL A N 1
ATOM 2086 C CA . VAL A 1 273 ? -18.506 9.082 39.919 1.00 82.44 273 VAL A CA 1
ATOM 2087 C C . VAL A 1 273 ? -18.851 8.348 38.623 1.00 82.44 273 VAL A C 1
ATOM 2089 O O . VAL A 1 273 ? -19.550 8.886 37.764 1.00 82.44 273 VAL A O 1
ATOM 2092 N N . ALA A 1 274 ? -18.329 7.133 38.464 1.00 82.00 274 ALA A N 1
ATOM 2093 C CA . ALA A 1 274 ? -18.589 6.265 37.318 1.00 82.00 274 ALA A CA 1
ATOM 2094 C C . ALA A 1 274 ? -19.072 4.896 37.808 1.00 82.00 274 ALA A C 1
ATOM 2096 O O . ALA A 1 274 ? -18.514 4.360 38.765 1.00 82.00 274 ALA A O 1
ATOM 2097 N N . GLY A 1 275 ? -20.093 4.338 37.158 1.00 72.94 275 GLY A N 1
ATOM 2098 C CA . GLY A 1 275 ? -20.701 3.061 37.535 1.00 72.94 275 GLY A CA 1
ATOM 2099 C C . GLY A 1 275 ? -21.177 2.274 36.317 1.00 72.94 275 GLY A C 1
ATOM 2100 O O . GLY A 1 275 ? -21.445 2.859 35.271 1.00 72.94 275 GLY A O 1
ATOM 2101 N N . LYS A 1 276 ? -21.252 0.943 36.453 1.00 62.69 276 LYS A N 1
ATOM 2102 C CA . LYS A 1 276 ? -21.676 0.022 35.379 1.00 62.69 276 LYS A CA 1
ATOM 2103 C C . LYS A 1 276 ? -23.194 0.027 35.135 1.00 62.69 276 LYS A C 1
ATOM 2105 O O . LYS A 1 276 ? -23.621 -0.349 34.052 1.00 62.69 276 LYS A O 1
ATOM 2110 N N . GLU A 1 277 ? -23.984 0.467 36.115 1.00 63.34 277 GLU A N 1
ATOM 2111 C CA . GLU A 1 277 ? -25.453 0.546 36.060 1.00 63.34 277 GLU A CA 1
ATOM 2112 C C . GLU A 1 277 ? -25.944 2.005 36.005 1.00 63.34 277 GLU A C 1
ATOM 2114 O O . GLU A 1 277 ? -25.153 2.955 35.990 1.00 63.34 277 GLU A O 1
ATOM 2119 N N . GLU A 1 278 ? -27.264 2.198 35.952 1.00 68.38 278 GLU A N 1
ATOM 2120 C CA . GLU A 1 278 ? -27.885 3.518 35.988 1.00 68.38 278 GLU A CA 1
ATOM 2121 C C . GLU A 1 278 ? -27.526 4.264 37.287 1.00 68.38 278 GLU A C 1
ATOM 2123 O O . GLU A 1 278 ? -27.878 3.858 38.391 1.00 68.38 278 GLU A O 1
ATOM 2128 N N . LEU A 1 279 ? -26.788 5.370 37.148 1.00 73.31 279 LEU A N 1
ATOM 2129 C CA . LEU A 1 279 ? -26.386 6.234 38.259 1.00 73.31 279 LEU A CA 1
ATOM 2130 C C . LEU A 1 279 ? -27.602 7.000 38.801 1.00 73.31 279 LEU A C 1
ATOM 2132 O O . LEU A 1 279 ? -27.936 8.079 38.311 1.00 73.31 279 LEU A O 1
ATOM 2136 N N . THR A 1 280 ? -28.263 6.432 39.807 1.00 83.06 280 THR A N 1
ATOM 2137 C CA . THR A 1 280 ? -29.301 7.114 40.588 1.00 83.06 280 THR A CA 1
ATOM 2138 C C . THR A 1 280 ? -28.677 8.070 41.606 1.00 83.06 280 THR A C 1
ATOM 2140 O O . THR A 1 280 ? -27.500 7.952 41.964 1.00 83.06 280 THR A O 1
ATOM 2143 N N . LEU A 1 281 ? -29.471 9.026 42.100 1.00 80.38 281 LEU A N 1
ATOM 2144 C CA . LEU A 1 281 ? -29.023 9.957 43.138 1.00 80.38 281 LEU A CA 1
ATOM 2145 C C . LEU A 1 281 ? -28.605 9.212 44.419 1.00 80.38 281 LEU A C 1
ATOM 2147 O O . LEU A 1 281 ? -27.582 9.550 45.010 1.00 80.38 281 LEU A O 1
ATOM 2151 N N . ASP A 1 282 ? -29.324 8.151 44.792 1.00 83.81 282 ASP A N 1
ATOM 2152 C CA . ASP A 1 282 ? -28.998 7.320 45.957 1.00 83.81 282 ASP A CA 1
ATOM 2153 C C . ASP A 1 282 ? -27.674 6.567 45.784 1.00 83.81 282 ASP A C 1
ATOM 2155 O O . ASP A 1 282 ? -26.851 6.538 46.701 1.00 83.81 282 ASP A O 1
ATOM 2159 N N . ALA A 1 283 ? -27.416 6.012 44.593 1.00 81.12 283 ALA A N 1
ATOM 2160 C CA . ALA A 1 283 ? -26.145 5.357 44.285 1.00 81.12 283 ALA A CA 1
ATOM 2161 C C . ALA A 1 283 ? -24.971 6.353 44.313 1.00 81.12 283 ALA A C 1
ATOM 2163 O O . ALA A 1 283 ? -23.896 6.045 44.834 1.00 81.12 283 ALA A O 1
ATOM 2164 N N . PHE A 1 284 ? -25.187 7.571 43.807 1.00 84.56 284 PHE A N 1
ATOM 2165 C CA . PHE A 1 284 ? -24.204 8.654 43.853 1.00 84.56 284 PHE A CA 1
ATOM 2166 C C . PHE A 1 284 ? -23.888 9.083 45.295 1.00 84.56 284 PHE A C 1
ATOM 2168 O O . PHE A 1 284 ? -22.718 9.160 45.676 1.00 84.56 284 PHE A O 1
ATOM 2175 N N . ILE A 1 285 ? -24.918 9.305 46.120 1.00 86.56 285 ILE A N 1
ATOM 2176 C CA . ILE A 1 285 ? -24.770 9.643 47.544 1.00 86.56 285 ILE A CA 1
ATOM 2177 C C . ILE A 1 285 ? -24.053 8.514 48.293 1.00 86.56 285 ILE A C 1
ATOM 2179 O O . ILE A 1 285 ? -23.134 8.784 49.069 1.00 86.56 285 ILE A O 1
ATOM 2183 N N . GLY A 1 286 ? -24.425 7.258 48.034 1.00 85.50 286 GLY A N 1
ATOM 2184 C CA . GLY A 1 286 ? -23.789 6.081 48.624 1.00 85.50 286 GLY A CA 1
ATOM 2185 C C . GLY A 1 286 ? -22.289 6.024 48.333 1.00 85.50 286 GLY A C 1
ATOM 2186 O O . GLY A 1 286 ? -21.488 5.921 49.264 1.00 85.50 286 GLY A O 1
ATOM 2187 N N . ALA A 1 287 ? -21.897 6.190 47.066 1.00 84.94 287 ALA A N 1
ATOM 2188 C CA . ALA A 1 287 ? -20.494 6.189 46.650 1.00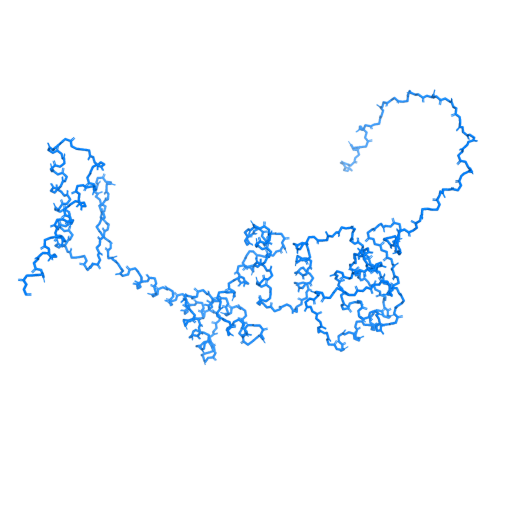 84.94 287 ALA A CA 1
ATOM 2189 C C . ALA A 1 287 ? -19.679 7.306 47.329 1.00 84.94 287 ALA A C 1
ATOM 2191 O O . ALA A 1 287 ? -18.588 7.060 47.851 1.00 84.94 287 ALA A O 1
ATOM 2192 N N . LEU A 1 288 ? -20.217 8.530 47.392 1.00 89.38 288 LEU A N 1
ATOM 2193 C CA . LEU A 1 288 ? -19.559 9.636 48.097 1.00 89.38 288 LEU A CA 1
ATOM 2194 C C . LEU A 1 288 ? -19.473 9.390 49.608 1.00 89.38 288 LEU A C 1
ATOM 2196 O O . LEU A 1 288 ? -18.456 9.707 50.228 1.00 89.3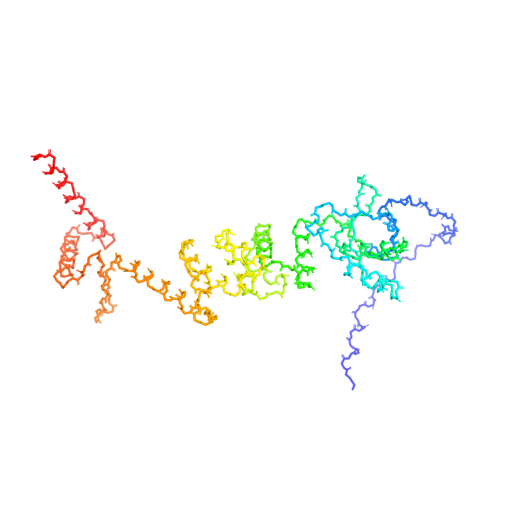8 288 LEU A O 1
ATOM 2200 N N . GLY A 1 289 ? -20.509 8.797 50.202 1.00 90.06 289 GLY A N 1
ATOM 2201 C CA . GLY A 1 289 ? -20.543 8.430 51.614 1.00 90.06 289 GLY A CA 1
ATOM 2202 C C . GLY A 1 289 ? -19.472 7.403 51.985 1.00 90.06 289 GLY A C 1
ATOM 2203 O O . GLY A 1 289 ? -18.810 7.546 53.018 1.00 90.06 289 GLY A O 1
ATOM 2204 N N . GLU A 1 290 ? -19.244 6.397 51.137 1.00 87.38 290 GLU A N 1
ATOM 2205 C CA . GLU A 1 290 ? -18.181 5.407 51.336 1.00 87.38 290 GLU A CA 1
ATOM 2206 C C . GLU A 1 290 ? -16.789 6.040 51.286 1.00 87.38 290 GLU A C 1
ATOM 2208 O O . GLU A 1 290 ? -15.985 5.826 52.203 1.00 87.38 290 GLU A O 1
ATOM 2213 N N . VAL A 1 291 ? -16.531 6.875 50.273 1.00 89.69 291 VAL A N 1
ATOM 2214 C CA . VAL A 1 291 ? -15.271 7.620 50.140 1.00 89.69 291 VAL A CA 1
ATOM 2215 C C . VAL A 1 291 ? -15.049 8.523 51.350 1.00 89.69 291 VAL A C 1
ATOM 2217 O O . VAL A 1 291 ? -13.975 8.492 51.952 1.00 89.69 291 VAL A O 1
ATOM 2220 N N . LEU A 1 292 ? -16.075 9.262 51.780 1.00 91.38 292 LEU A N 1
ATOM 2221 C CA . LEU A 1 292 ? -15.999 10.142 52.944 1.00 91.38 292 LEU A CA 1
ATOM 2222 C C . LEU A 1 292 ? -15.707 9.365 54.235 1.00 91.38 292 LEU A C 1
ATOM 2224 O O . LEU A 1 292 ? -14.905 9.811 55.060 1.00 91.38 292 LEU A O 1
ATOM 2228 N N . LYS A 1 293 ? -16.326 8.194 54.423 1.00 90.81 293 LYS A N 1
ATOM 2229 C CA . LYS A 1 293 ? -16.096 7.337 55.595 1.00 90.81 293 LYS A CA 1
ATOM 2230 C C . LYS A 1 293 ? -14.654 6.832 55.646 1.00 90.81 293 LYS A C 1
ATOM 2232 O O . LYS A 1 293 ? -14.048 6.835 56.718 1.00 90.81 293 LYS A O 1
ATOM 2237 N N . VAL A 1 294 ? -14.101 6.405 54.510 1.00 89.50 294 VAL A N 1
ATOM 2238 C CA . VAL A 1 294 ? -12.706 5.942 54.427 1.00 89.50 294 VAL A CA 1
ATOM 2239 C C . VAL A 1 294 ? -11.729 7.103 54.602 1.00 89.50 294 VAL A C 1
ATOM 2241 O O . VAL A 1 294 ? -10.784 6.963 55.372 1.00 89.50 294 VAL A O 1
ATOM 2244 N N . ALA A 1 295 ? -11.997 8.266 54.006 1.00 89.31 295 ALA A N 1
ATOM 2245 C CA . ALA A 1 295 ? -11.177 9.466 54.172 1.00 89.31 295 ALA A CA 1
ATOM 2246 C C . ALA A 1 295 ? -11.102 9.935 55.632 1.00 89.31 295 ALA A C 1
ATOM 2248 O O . ALA A 1 295 ? -10.021 10.244 56.132 1.00 89.31 295 ALA A O 1
ATOM 2249 N N . LYS A 1 296 ? -12.234 9.933 56.352 1.00 91.19 296 LYS A N 1
ATOM 2250 C CA . LYS A 1 296 ? -12.267 10.261 57.788 1.00 91.19 296 LYS A CA 1
ATOM 2251 C C . LYS A 1 296 ? -11.429 9.288 58.618 1.00 91.19 296 LYS A C 1
ATOM 2253 O O . LYS A 1 296 ? -10.718 9.730 59.516 1.00 91.19 296 LYS A O 1
ATOM 2258 N N . LYS A 1 297 ? -11.485 7.988 58.303 1.00 88.00 297 LYS A N 1
ATOM 2259 C CA . LYS A 1 297 ? -10.667 6.967 58.972 1.00 88.00 297 LYS A CA 1
ATOM 2260 C C . LYS A 1 297 ? -9.176 7.144 58.665 1.00 88.00 297 LYS A C 1
ATOM 2262 O O . LYS A 1 297 ? -8.380 7.182 59.589 1.00 88.00 297 LYS A O 1
ATOM 2267 N N . ALA A 1 298 ? -8.814 7.330 57.396 1.00 88.75 298 ALA A N 1
ATOM 2268 C CA . ALA A 1 298 ? -7.436 7.578 56.975 1.00 88.75 298 ALA A CA 1
ATOM 2269 C C . ALA A 1 298 ? -6.831 8.796 57.696 1.00 88.75 298 ALA A C 1
ATOM 2271 O O . ALA A 1 298 ? -5.714 8.723 58.199 1.00 88.75 298 ALA A O 1
ATOM 2272 N N . LYS A 1 299 ? -7.607 9.880 57.835 1.00 90.06 299 LYS A N 1
ATOM 2273 C CA . LYS A 1 299 ? -7.200 11.071 58.591 1.00 90.06 299 LYS A CA 1
ATOM 2274 C C . LYS A 1 299 ? -6.973 10.781 60.081 1.00 90.06 299 LYS A C 1
ATOM 2276 O O . LYS A 1 299 ? -6.024 11.309 60.649 1.00 90.06 299 LYS A O 1
ATOM 2281 N N . ALA A 1 300 ? -7.829 9.972 60.708 1.00 89.62 300 ALA A N 1
ATOM 2282 C CA . ALA A 1 300 ? -7.668 9.573 62.110 1.00 89.62 300 ALA A CA 1
ATOM 2283 C C . ALA A 1 300 ? -6.438 8.670 62.321 1.00 89.62 300 ALA A C 1
ATOM 2285 O O . ALA A 1 300 ? -5.748 8.803 63.325 1.00 89.62 300 ALA A O 1
ATOM 2286 N N . ASP A 1 301 ? -6.135 7.818 61.341 1.00 88.06 301 ASP A N 1
ATOM 2287 C CA . ASP A 1 301 ? -4.990 6.903 61.344 1.00 88.06 301 ASP A CA 1
ATOM 2288 C C . ASP A 1 301 ? -3.671 7.587 60.897 1.00 88.06 301 ASP A C 1
ATOM 2290 O O . ASP A 1 301 ? -2.656 6.911 60.732 1.00 88.06 301 ASP A O 1
ATOM 2294 N N . GLY A 1 302 ? -3.671 8.909 60.660 1.00 89.19 302 GLY A N 1
ATOM 2295 C CA . GLY A 1 302 ? -2.487 9.680 60.249 1.00 89.19 302 GLY A CA 1
ATOM 2296 C C . GLY A 1 302 ? -1.973 9.385 58.830 1.00 89.19 302 GLY A C 1
ATOM 2297 O O . GLY A 1 302 ? -0.803 9.626 58.543 1.00 89.19 302 GLY A O 1
ATOM 2298 N N . ARG A 1 303 ? -2.820 8.839 57.950 1.00 87.69 303 ARG A N 1
ATOM 2299 C CA . ARG A 1 303 ? -2.481 8.440 56.570 1.00 87.69 303 ARG A CA 1
ATOM 2300 C C . ARG A 1 303 ? -2.530 9.615 55.592 1.00 87.69 303 ARG A C 1
ATOM 2302 O O . ARG A 1 303 ? -3.224 10.607 55.832 1.00 87.69 303 ARG A O 1
ATOM 2309 N N . THR A 1 304 ? -1.834 9.489 54.462 1.00 88.12 304 THR A N 1
ATOM 2310 C CA . THR A 1 304 ? -1.804 10.522 53.412 1.00 88.12 304 THR A CA 1
ATOM 2311 C C . THR A 1 304 ? -2.907 10.302 52.367 1.00 88.12 304 THR A C 1
ATOM 2313 O O . THR A 1 304 ? -3.609 9.289 52.363 1.00 88.12 304 THR A O 1
ATOM 2316 N N . LEU A 1 305 ? -3.086 11.268 51.457 1.00 83.75 305 LEU A N 1
ATOM 2317 C CA . LEU A 1 305 ? -4.051 11.160 50.355 1.00 83.75 305 LEU A CA 1
ATOM 2318 C C . LEU A 1 305 ? -3.715 10.007 49.389 1.00 83.75 305 LEU A C 1
ATOM 2320 O O . LEU A 1 305 ? -4.618 9.413 48.801 1.00 83.75 305 LEU A O 1
ATOM 2324 N N . GLU A 1 306 ? -2.431 9.676 49.254 1.00 86.75 306 GLU A N 1
ATOM 2325 C CA . GLU A 1 306 ? -1.913 8.627 48.365 1.00 86.75 306 GLU A CA 1
ATOM 2326 C C . GLU A 1 306 ? -2.320 7.217 48.828 1.00 86.75 306 GLU A C 1
ATOM 2328 O O . GLU A 1 306 ? -2.501 6.323 48.002 1.00 86.75 306 GLU A O 1
ATOM 2333 N N . ASP A 1 307 ? -2.564 7.033 50.130 1.00 83.31 307 ASP A N 1
ATOM 2334 C CA . ASP A 1 307 ? -2.997 5.760 50.723 1.00 83.31 307 ASP A CA 1
ATOM 2335 C C . ASP A 1 307 ? -4.489 5.452 50.465 1.00 83.31 307 ASP A C 1
ATOM 2337 O O . ASP A 1 307 ? -4.939 4.300 50.537 1.00 83.31 307 ASP A O 1
ATOM 2341 N N . LEU A 1 308 ? -5.285 6.482 50.155 1.00 83.56 308 LEU A N 1
ATOM 2342 C CA . LEU A 1 308 ? -6.746 6.413 50.102 1.00 83.56 308 LEU A CA 1
ATOM 2343 C C . LEU A 1 308 ? -7.297 5.412 49.059 1.00 83.56 308 LEU A C 1
ATOM 2345 O O . LEU A 1 308 ? -8.205 4.646 49.404 1.00 83.56 308 LEU A O 1
ATOM 2349 N N . PRO A 1 309 ? -6.772 5.329 47.817 1.00 84.19 309 PRO A N 1
ATOM 2350 C CA . PRO A 1 309 ? -7.253 4.360 46.829 1.00 84.19 309 PRO A CA 1
ATOM 2351 C C . PRO A 1 309 ? -7.066 2.899 47.269 1.00 84.19 309 PRO A C 1
ATOM 2353 O O . PRO A 1 309 ? -7.921 2.055 46.991 1.00 84.19 309 PRO A O 1
ATOM 2356 N N . GLY A 1 310 ? -5.976 2.590 47.981 1.00 80.94 310 GLY A N 1
ATOM 2357 C CA . GLY A 1 310 ? -5.711 1.248 48.513 1.00 80.94 310 GLY A CA 1
ATOM 2358 C C . GLY A 1 310 ? -6.692 0.853 49.620 1.00 80.94 310 GLY A C 1
ATOM 2359 O O . GLY A 1 310 ? -7.162 -0.286 49.670 1.00 80.94 310 GLY A O 1
ATOM 2360 N N . MET A 1 311 ? -7.076 1.816 50.463 1.00 82.69 311 MET A N 1
ATOM 2361 C CA . MET A 1 311 ? -8.056 1.621 51.537 1.00 82.69 311 MET A CA 1
ATOM 2362 C C . MET A 1 311 ? -9.498 1.463 51.030 1.00 82.69 311 MET A C 1
ATOM 2364 O O . MET A 1 311 ? -10.316 0.839 51.706 1.00 82.69 311 MET A O 1
ATOM 2368 N N . LEU A 1 312 ? -9.816 2.009 49.852 1.00 81.75 312 LEU A N 1
ATOM 2369 C CA . LEU A 1 312 ? -11.123 1.842 49.207 1.00 81.75 312 LEU A CA 1
ATOM 2370 C C . LEU A 1 312 ? -11.265 0.459 48.556 1.00 81.75 312 LEU A C 1
ATOM 2372 O O . LEU A 1 312 ? -12.279 -0.206 48.750 1.00 81.75 312 LEU A O 1
ATOM 2376 N N . LYS A 1 313 ? -10.224 -0.027 47.867 1.00 73.94 313 LYS A N 1
ATOM 2377 C CA . LYS A 1 313 ? -10.232 -1.344 47.199 1.00 73.94 313 LYS A CA 1
ATOM 2378 C C . LYS A 1 313 ? -10.221 -2.536 48.164 1.00 73.94 313 LYS A C 1
ATOM 2380 O O . LYS A 1 313 ? -10.685 -3.618 47.813 1.00 73.94 313 LYS A O 1
ATOM 2385 N N . SER A 1 314 ? -9.685 -2.374 49.375 1.00 58.47 314 SER A N 1
ATOM 2386 C CA . SER A 1 314 ? -9.556 -3.478 50.340 1.00 58.47 314 SER A CA 1
ATOM 2387 C C . SER A 1 314 ? -10.890 -3.938 50.944 1.00 58.47 314 SER A C 1
ATOM 2389 O O . SER A 1 314 ? -10.995 -5.090 51.367 1.00 58.47 314 SER A O 1
ATOM 2391 N N . LYS A 1 315 ? -11.925 -3.086 50.935 1.00 55.12 315 LYS A N 1
ATOM 2392 C CA . LYS A 1 315 ? -13.277 -3.449 51.392 1.00 55.12 315 LYS A CA 1
ATOM 2393 C C . LYS A 1 315 ? -14.067 -4.290 50.391 1.00 55.12 315 LYS A C 1
ATOM 2395 O O . LYS A 1 315 ? -14.899 -5.087 50.819 1.00 55.12 315 LYS A O 1
ATOM 2400 N N . ASP A 1 316 ? -13.798 -4.154 49.094 1.00 46.06 316 ASP A N 1
ATOM 2401 C CA . ASP A 1 316 ? -14.509 -4.922 48.061 1.00 46.06 316 ASP A CA 1
ATOM 2402 C C . ASP A 1 316 ? -14.155 -6.414 48.133 1.00 46.06 316 ASP A C 1
ATOM 2404 O O . ASP A 1 316 ? -15.032 -7.281 48.134 1.00 46.06 316 ASP A O 1
ATOM 2408 N N . LYS A 1 317 ? -12.872 -6.726 48.376 1.00 41.03 317 LYS A N 1
ATOM 2409 C CA . LYS A 1 317 ? -12.404 -8.112 48.549 1.00 41.03 317 LYS A CA 1
ATOM 2410 C C . LYS A 1 317 ? -13.051 -8.833 49.732 1.00 41.03 317 LYS A C 1
ATOM 2412 O O . LYS A 1 317 ? -13.142 -10.058 49.712 1.00 41.03 317 LYS A O 1
ATOM 2417 N N . THR A 1 318 ? -13.505 -8.113 50.761 1.00 40.59 318 THR A N 1
ATOM 2418 C CA . THR A 1 318 ? -14.164 -8.711 51.938 1.00 40.59 318 THR A CA 1
ATOM 2419 C C . THR A 1 318 ? -15.648 -9.018 51.706 1.00 40.59 318 THR A C 1
ATOM 2421 O O . THR A 1 318 ? -16.226 -9.813 52.448 1.00 40.59 318 THR A O 1
ATOM 2424 N N . LYS A 1 319 ? -16.275 -8.411 50.688 1.00 41.38 319 LYS A N 1
ATOM 2425 C CA . LYS A 1 319 ? -17.675 -8.670 50.314 1.00 41.38 319 LYS A CA 1
ATOM 2426 C C . LYS A 1 319 ? -17.793 -9.844 49.336 1.00 41.38 319 LYS A C 1
ATOM 2428 O O . LYS A 1 319 ? -18.646 -10.702 49.548 1.00 41.38 319 LYS A O 1
ATOM 2433 N N . GLU A 1 320 ? -16.900 -9.947 48.347 1.00 39.78 320 GLU A N 1
ATOM 2434 C CA . GLU A 1 320 ? -16.855 -11.099 47.423 1.00 39.78 320 GLU A CA 1
ATOM 2435 C C . GLU A 1 320 ? -16.505 -12.414 48.137 1.00 39.78 320 GLU A C 1
ATOM 2437 O O . GLU A 1 320 ? -17.145 -13.438 47.906 1.00 39.78 320 GLU A O 1
ATOM 2442 N N . SER A 1 321 ? -15.572 -12.383 49.094 1.00 37.91 321 SER A N 1
ATOM 2443 C CA . SER A 1 321 ? -15.181 -13.577 49.862 1.00 37.91 321 SER A CA 1
ATOM 2444 C C . SER A 1 321 ? -16.239 -14.062 50.864 1.00 37.91 321 SER A C 1
ATOM 2446 O O . SER A 1 321 ? -16.205 -15.224 51.257 1.00 37.91 321 SER A O 1
ATOM 2448 N N . ARG A 1 322 ? -17.220 -13.231 51.251 1.00 42.19 322 ARG A N 1
ATOM 2449 C CA . ARG A 1 322 ? -18.361 -13.666 52.086 1.00 42.19 322 ARG A CA 1
ATOM 2450 C C . ARG A 1 322 ? -19.531 -14.232 51.278 1.00 42.19 322 ARG A C 1
ATOM 2452 O O . ARG A 1 322 ? -20.245 -15.088 51.795 1.00 42.19 322 ARG A O 1
ATOM 2459 N N . LYS A 1 323 ? -19.708 -13.802 50.024 1.00 42.69 323 LYS A N 1
ATOM 2460 C CA . LYS A 1 323 ? -20.746 -14.341 49.128 1.00 42.69 323 LYS A CA 1
ATOM 2461 C C . LYS A 1 323 ? -20.390 -15.749 48.630 1.00 42.69 323 LYS A C 1
ATOM 2463 O O . LYS A 1 323 ? -21.230 -16.636 48.673 1.00 42.69 323 LYS A O 1
ATOM 2468 N N . ALA A 1 324 ? -19.116 -15.992 48.312 1.00 42.41 324 ALA A N 1
ATOM 2469 C CA . ALA A 1 324 ? -18.644 -17.307 47.865 1.00 42.41 324 ALA A CA 1
ATOM 2470 C C . ALA A 1 324 ? -18.731 -18.418 48.937 1.00 42.41 324 ALA A C 1
ATOM 2472 O O . ALA A 1 324 ? -18.781 -19.596 48.600 1.00 42.41 324 ALA A O 1
ATOM 2473 N N . VAL A 1 325 ? -18.763 -18.067 50.229 1.00 46.03 325 VAL A N 1
ATOM 2474 C CA . VAL A 1 325 ? -18.869 -19.050 51.329 1.00 46.03 325 VAL A CA 1
ATOM 2475 C C . VAL A 1 325 ? -20.328 -19.382 51.672 1.00 46.03 325 VAL A C 1
ATOM 2477 O O . VAL A 1 325 ? -20.589 -20.429 52.250 1.00 46.03 325 VAL A O 1
ATOM 2480 N N . THR A 1 326 ? -21.291 -18.534 51.296 1.00 46.38 326 THR A N 1
ATOM 2481 C CA . THR A 1 326 ? -22.721 -18.768 51.576 1.00 46.38 326 THR A CA 1
ATOM 2482 C C . THR A 1 326 ? -23.465 -19.481 50.444 1.00 46.38 326 THR A C 1
ATOM 2484 O O . THR A 1 326 ? -24.471 -20.120 50.719 1.00 46.38 326 THR A O 1
ATOM 2487 N N . GLU A 1 327 ? -22.951 -19.470 49.209 1.00 44.31 327 GLU A N 1
ATOM 2488 C CA . GLU A 1 327 ? -23.528 -20.230 48.079 1.00 44.31 327 GLU A CA 1
ATOM 2489 C C . GLU A 1 327 ? -23.063 -21.694 47.991 1.00 44.31 327 GLU A C 1
ATOM 2491 O O . GLU A 1 327 ? -23.624 -22.457 47.217 1.00 44.31 327 GLU A O 1
ATOM 2496 N N . ASN A 1 328 ? -22.088 -22.119 48.802 1.00 44.38 328 ASN A N 1
ATOM 2497 C CA . ASN A 1 328 ? -21.591 -23.505 48.819 1.00 44.38 328 ASN A CA 1
ATOM 2498 C C . ASN A 1 328 ? -22.109 -24.328 50.018 1.00 44.38 328 ASN A C 1
ATOM 2500 O O . ASN A 1 328 ? -21.571 -25.392 50.320 1.00 44.38 328 ASN A O 1
ATOM 2504 N N . ALA A 1 329 ? -23.114 -23.813 50.735 1.00 46.75 329 ALA A N 1
ATOM 2505 C CA . ALA A 1 329 ? -23.700 -24.437 51.925 1.00 46.75 329 ALA A CA 1
ATOM 2506 C C . ALA A 1 329 ? -25.244 -24.472 51.901 1.00 46.75 329 ALA A C 1
ATOM 2508 O O . ALA A 1 329 ? -25.866 -24.522 52.964 1.00 46.75 329 ALA A O 1
ATOM 2509 N N . ALA A 1 330 ? -25.855 -24.445 50.712 1.00 41.09 330 ALA A N 1
ATOM 2510 C CA . ALA A 1 330 ? -27.290 -24.646 50.505 1.00 41.09 330 ALA A CA 1
ATOM 2511 C C . ALA A 1 330 ? -27.528 -25.764 49.487 1.00 41.09 330 ALA A C 1
ATOM 2513 O O . ALA A 1 330 ? -26.794 -25.787 48.474 1.00 41.09 330 ALA A O 1
#

pLDDT: mean 75.43, std 19.05, range [31.66, 96.38]